Protein 8RG4 (pdb70)

B-factor: mean 18.49, std 6.97, range [9.14, 59.88]

Sequence (356 aa):
ESHYPEFSWDTVPIAFHFGKSSQGLLTKEEAEFVATRSNFICCLEKGHATRTHGTTEAGIEAEARQLKNLNPKMKVIFYWNTFLDYSMFAAHKEYAKHPQWWLRTTTGELDRKKGQLMRYDLSNAEFRNWWTNVAAKAVVDGTCDGVFMDAFPQQIASQANRKLWGDEKFEAIQQGLQDIIQETRQKIGDDKLIVYNGIRSTPDWSAGFDFAEYTDAAMIEHFGHFQSASKETMLRRDILEMQRAAKAGKIVVLKGWAGFTFIDDQQAMRKPLTQKRRVAKKDSLKFPLACFLAGAQENCYFIYNWGYRMENGCLEWYPEFDKPLGKPVGEMVRDGWKLSREYKHASVRVDLESKEAEIRWR

Foldseek 3Di:
DVLAQDFDQQFAAAEFFFAALCAADDPVRLLLRLVQHQEYEYDANHRCNPQVALLRNQLVNLVVNCVNPVSRAYAYEQEQWKLDDRHPVNVVVVVCVVFFDFFPVRHGCADPPRIGTGQLLDVVVLVSSLVVQQCSPVVGNHQAYEHEDPCVLLDPVVCNGHPDVSSVSSVVSVLVSLVVNCVRNDDSGAYEYEAFEFAPPDTDADDPVVRHAEHEHAAACHDRQVALVSNVVVLVSQLVVVVVPGAYEYEAEQQEAPVPVVLVPDPPVVSVVSSQVRPQLVSLSCVLRHDTNYHYFYFHYHHPVRRRSPDDCSRVAGFAAWPDHWDDDPQWIWTHHPFWTKIAGSNVSDIDIGGD

Radius of gyration: 20.17 Å; Cα contacts (8 Å, |Δi|>4): 730; chains: 1; bounding box: 47×61×47 Å

Secondary structure (DSSP, 8-state):
-TTSPPP--SS--B-EEEB-TTSSPPHHHHHHHHHH-SEEEEPTTTTHHHHSSHHHHHHHHHHHHHHH-TT-EEEEE--SSB--TTSHHHHHHTT-GGG--B-TTS-B-EETTTEEBP-TT-HHHHHHHHHHHHIIIIISS--EEEE--HHHHH-TTHHHHH-HHHHHHHHHHHHHHHHHHHHHH-TTSEEEEEEEEE-SS-EE-S--TTT--EEEETTTTSTT--SHHHHHHHHHHHHHHHHTT-EEEEEEESSS-TT-HHHHTS-HHHHHHHHHHHSHHHHHHHHHH--TTEEEEEES-SBTTTTTT---GGGTS----BSS--EEETTEEEEEETTEEEEEETTTTEEEEEE-

InterPro domains:
  IPR006311 Twin-arginine translocation pathway, signal sequence [PS51318] (1-35)
  IPR013785 Aldolase-type TIM barrel [G3DSA:3.20.20.70] (98-288)
  IPR017853 Glycoside hydrolase superfamily [SSF51445] (98-289)
  IPR029455 Hypothetical glycosyl hydrolase family 15 [PF14885] (102-377)

Structure (mmCIF, N/CA/C/O backbone):
data_8RG4
#
_entry.id   8RG4
#
_cell.length_a   50.983
_cell.length_b   84.868
_cell.length_c   90.344
_cell.angle_alpha   90.00
_cell.angle_beta   90.00
_cell.angle_gamma   90.00
#
_symmetry.space_group_name_H-M   'P 21 21 21'
#
loop_
_entity.id
_entity.type
_entity.pdbx_description
1 polymer 'Glycoside-hydrolase family GH114 TIM-barrel domain-containing protein'
2 non-polymer 1,2-ETHANEDIOL
3 water water
#
loop_
_atom_site.group_PDB
_atom_site.id
_atom_site.type_symbol
_atom_site.label_atom_id
_atom_site.label_alt_id
_atom_site.label_comp_id
_atom_site.label_asym_id
_atom_site.label_entity_id
_atom_site.label_seq_id
_atom_site.pdbx_PDB_ins_code
_atom_site.Cartn_x
_atom_site.Cartn_y
_atom_site.Cartn_z
_atom_site.occupancy
_atom_site.B_iso_or_equiv
_atom_site.auth_seq_id
_atom_site.auth_comp_id
_atom_site.auth_asym_id
_atom_site.auth_atom_id
_atom_site.pdbx_PDB_model_num
ATOM 1 N N . GLU A 1 18 ? 15.235 -9.390 13.126 1.00 39.41 37 GLU A N 1
ATOM 2 C CA . GLU A 1 18 ? 15.286 -10.788 13.543 1.00 38.17 37 GLU A CA 1
ATOM 3 C C . GLU A 1 18 ? 14.761 -11.029 14.970 1.00 32.44 37 GLU A C 1
ATOM 4 O O . GLU A 1 18 ? 13.535 -11.071 15.208 1.00 28.31 37 GLU A O 1
ATOM 15 N N . SER A 1 19 ? 15.668 -11.169 15.929 1.00 29.28 38 SER A N 1
ATOM 16 C CA . SER A 1 19 ? 15.256 -11.544 17.272 1.00 26.12 38 SER A CA 1
ATOM 17 C C . SER A 1 19 ? 14.443 -10.462 17.961 1.00 21.73 38 SER A C 1
ATOM 18 O O . SER A 1 19 ? 13.755 -10.765 18.947 1.00 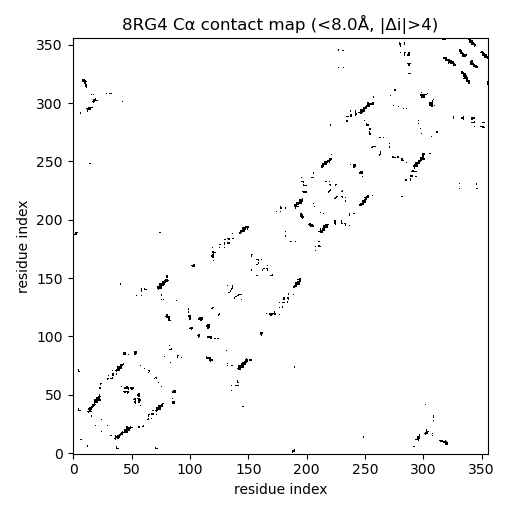22.00 38 SER A O 1
ATOM 26 N N . HIS A 1 20 ? 14.476 -9.222 17.461 1.00 17.89 39 HIS A N 1
ATOM 27 C CA . HIS A 1 20 ? 13.698 -8.130 18.057 1.00 15.58 39 HIS A CA 1
ATOM 28 C C . HIS A 1 20 ? 12.340 -7.912 17.401 1.00 13.38 39 HIS A C 1
ATOM 29 O O . HIS A 1 20 ? 11.603 -7.002 17.796 1.00 13.21 39 HIS A O 1
ATOM 43 N N . TYR A 1 21 ? 11.978 -8.738 16.431 1.00 12.43 40 TYR A N 1
ATOM 44 C CA . TYR A 1 21 ? 10.696 -8.631 15.781 1.00 11.97 40 TYR A CA 1
ATOM 45 C C . TYR A 1 21 ? 9.603 -9.130 1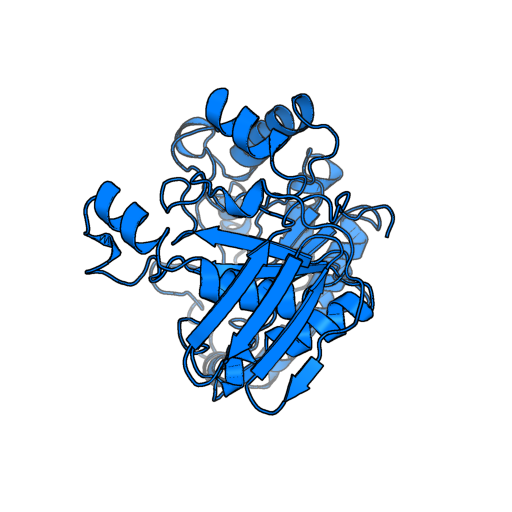6.721 1.00 12.08 40 TYR A C 1
ATOM 46 O O . TYR A 1 21 ? 9.867 -9.937 17.623 1.00 12.89 40 TYR A O 1
ATOM 64 N N . PRO A 1 22 ? 8.352 -8.682 16.521 1.00 11.52 41 PRO A N 1
ATOM 65 C CA . PRO A 1 22 ? 7.233 -9.326 17.235 1.00 11.60 41 PRO A CA 1
ATOM 66 C C . PRO A 1 22 ? 7.185 -10.801 16.881 1.00 11.65 41 PRO A C 1
ATOM 67 O O . PRO A 1 22 ? 7.511 -11.199 15.765 1.00 12.10 41 PRO A O 1
ATOM 78 N N . GLU A 1 23 ? 6.782 -11.619 17.847 1.00 11.38 42 GLU A N 1
ATOM 79 C CA . GLU A 1 23 ? 6.667 -13.053 17.612 1.00 11.79 42 GLU A CA 1
ATOM 80 C C . GLU A 1 23 ? 5.514 -13.323 16.657 1.00 12.52 42 GLU A C 1
ATOM 81 O O . GLU A 1 23 ? 4.357 -13.006 16.961 1.00 13.77 42 GLU A O 1
ATOM 93 N N . PHE A 1 24 ? 5.847 -13.889 15.512 1.00 13.05 43 PHE A N 1
ATOM 94 C CA . PHE A 1 24 ? 4.936 -14.112 14.402 1.00 12.38 43 PHE A CA 1
ATOM 95 C C . PHE A 1 24 ? 4.425 -15.547 14.414 1.00 13.40 43 PHE A C 1
ATOM 96 O O . PHE A 1 24 ? 5.175 -16.478 14.710 1.00 14.85 43 PHE A O 1
ATOM 113 N N . SER A 1 25 ? 3.161 -15.725 14.034 1.00 12.69 44 SER A N 1
ATOM 114 C CA . SER A 1 25 ? 2.570 -17.049 13.896 1.00 14.15 44 SER A CA 1
ATOM 115 C C . SER A 1 25 ? 1.626 -17.058 12.710 1.00 13.56 44 SER A C 1
ATOM 116 O O . SER A 1 25 ? 0.947 -16.064 12.441 1.00 13.63 44 SER A O 1
ATOM 124 N N . TRP A 1 26 ? 1.536 -18.217 12.060 1.00 13.94 45 TRP A N 1
ATOM 125 C CA . TRP A 1 26 ? 0.568 -18.453 11.004 1.00 14.03 45 TRP A CA 1
ATOM 126 C C . TRP A 1 26 ? -0.679 -19.173 11.522 1.00 13.64 45 TRP A C 1
ATOM 127 O O . TRP A 1 26 ? -1.537 -19.553 10.717 1.00 14.54 45 TRP A O 1
ATOM 148 N N . ASP A 1 27 ? -0.785 -19.417 12.832 1.00 14.89 46 ASP A N 1
ATOM 149 C CA . ASP A 1 27 ? -1.881 -20.276 13.294 1.00 14.89 46 ASP A CA 1
ATOM 150 C C . ASP A 1 27 ? -3.229 -19.742 12.824 1.00 14.89 46 ASP A C 1
ATOM 151 O O . ASP A 1 27 ? -4.103 -20.510 12.414 1.00 14.89 46 ASP A O 1
ATOM 156 N N . THR A 1 28 ? -3.417 -18.428 12.927 1.00 13.51 47 THR A N 1
ATOM 157 C CA . THR A 1 28 ? -4.590 -17.720 12.466 1.00 12.86 47 THR A CA 1
ATOM 158 C C . THR A 1 28 ? -4.072 -16.468 11.754 1.00 12.32 47 THR A C 1
ATOM 159 O O . THR A 1 28 ? -2.874 -16.158 11.805 1.00 12.39 47 THR A O 1
ATOM 170 N N . VAL A 1 29 ? -4.972 -15.717 11.129 1.00 11.83 48 VAL A N 1
ATOM 171 C CA . VAL A 1 29 ? -4.558 -14.508 10.412 1.00 11.29 48 VAL A CA 1
ATOM 172 C C . VAL A 1 29 ? -3.694 -13.628 11.320 1.00 10.98 48 VAL A C 1
ATOM 173 O O . VAL A 1 29 ? -4.123 -13.278 12.435 1.00 11.60 48 VAL A O 1
ATOM 186 N N . PRO A 1 30 ? -2.503 -13.208 10.884 1.00 10.09 49 PRO A N 1
ATOM 187 C CA . PRO A 1 30 ? -1.665 -12.363 11.748 1.00 10.16 49 PRO A CA 1
ATOM 188 C C . PRO A 1 30 ? -2.201 -10.937 11.791 1.00 11.35 49 PRO A C 1
ATOM 189 O O . PRO A 1 30 ? -2.346 -10.284 10.755 1.00 11.97 49 PRO A O 1
ATOM 200 N N . ILE A 1 31 ? -2.471 -10.442 12.993 1.00 12.48 50 ILE A N 1
ATOM 201 C CA . ILE A 1 31 ? -3.152 -9.167 13.224 1.00 13.80 50 ILE A CA 1
ATOM 202 C C . ILE A 1 31 ? -2.225 -8.234 13.991 1.00 12.85 50 ILE A C 1
ATOM 203 O O . ILE A 1 31 ? -1.511 -8.665 14.905 1.00 13.63 50 ILE A O 1
ATOM 219 N N . ALA A 1 32 ? -2.309 -6.942 13.671 1.00 11.04 51 ALA A N 1
ATOM 220 C CA . ALA A 1 32 ? -1.698 -5.879 14.447 1.00 11.42 51 ALA A CA 1
ATOM 221 C C . ALA A 1 32 ? -2.760 -4.824 14.719 1.00 11.34 51 ALA A C 1
ATOM 222 O O . ALA A 1 32 ? -3.853 -4.858 14.147 1.00 11.64 51 ALA A O 1
ATOM 229 N N . PHE A 1 33 ? -2.436 -3.898 15.614 1.00 10.17 52 PHE A N 1
ATOM 230 C CA . PHE A 1 33 ? -3.299 -2.775 15.960 1.00 9.60 52 PHE A CA 1
ATOM 231 C C . PHE A 1 33 ? -2.543 -1.472 15.747 1.00 9.97 52 PHE A C 1
ATOM 232 O O . PHE A 1 33 ? -1.319 -1.417 15.902 1.00 10.46 52 PHE A O 1
ATOM 249 N N . HIS A 1 34 ? -3.291 -0.421 15.410 1.00 10.47 53 HIS A N 1
ATOM 250 C CA . HIS A 1 34 ? -2.727 0.915 15.243 1.00 10.91 53 HIS A CA 1
ATOM 251 C C . HIS A 1 34 ? -3.857 1.894 15.546 1.00 10.46 53 HIS A C 1
ATOM 252 O O . HIS A 1 34 ? -4.684 2.191 14.673 1.00 11.22 53 HIS A O 1
ATOM 267 N N . PHE A 1 35 ? -3.882 2.407 16.769 1.00 10.04 54 PHE A N 1
ATOM 268 C CA . PHE A 1 35 ? -4.965 3.315 17.136 1.00 10.23 54 PHE A CA 1
ATOM 269 C C . PHE A 1 35 ? -4.601 4.059 18.410 1.00 10.32 54 PHE A C 1
ATOM 270 O O . PHE A 1 35 ? -3.609 3.746 19.068 1.00 10.60 54 PHE A O 1
ATOM 287 N N . GLY A 1 36 ? -5.426 5.046 18.739 1.00 10.79 55 GLY A N 1
ATOM 288 C CA . GLY A 1 36 ? -5.345 5.716 20.021 1.00 11.01 55 GLY A CA 1
ATOM 289 C C . GLY A 1 36 ? -6.722 5.879 20.627 1.00 11.03 55 GLY A C 1
ATOM 290 O O . GLY A 1 36 ? -7.716 6.018 19.919 1.00 11.69 55 GLY A O 1
ATOM 294 N N . LYS A 1 37 ? -6.757 5.931 21.952 1.00 11.67 56 LYS A N 1
ATOM 295 C CA . LYS A 1 37 ? -7.977 6.185 22.727 1.00 11.33 56 LYS A CA 1
ATOM 296 C C . LYS A 1 37 ? -7.683 7.462 23.507 1.00 12.23 56 LYS A C 1
ATOM 297 O O . LYS A 1 37 ? -7.051 7.417 24.563 1.00 12.84 56 LYS A O 1
ATOM 316 N N A SER A 1 38 ? -8.147 8.606 22.996 0.54 13.18 57 SER A N 1
ATOM 317 N N B SER A 1 38 ? -8.130 8.610 22.998 0.46 12.58 57 SER A N 1
ATOM 318 C CA A SER A 1 38 ? -7.763 9.874 23.611 0.54 15.13 57 SER A CA 1
ATOM 319 C CA B SER A 1 38 ? -7.744 9.870 23.627 0.46 13.65 57 SER A CA 1
ATOM 320 C C A SER A 1 38 ? -8.336 10.028 25.017 0.54 14.88 57 SER A C 1
ATOM 321 C C B SER A 1 38 ? -8.350 10.048 25.014 0.46 14.17 57 SER A C 1
ATOM 322 O O A SER A 1 38 ? -7.748 10.728 25.849 0.54 15.42 57 SER A O 1
ATOM 323 O O B SER A 1 38 ? -7.782 10.778 25.833 0.46 14.68 57 SER A O 1
ATOM 338 N N . GLN A 1 39 ? -9.471 9.394 25.303 1.00 14.14 58 GLN A N 1
ATOM 339 C CA . GLN A 1 39 ? -10.198 9.688 26.537 1.00 16.04 58 GLN A CA 1
ATOM 340 C C . GLN A 1 39 ? -9.625 8.995 27.760 1.00 14.87 58 GLN A C 1
ATOM 341 O O . GLN A 1 39 ? -10.017 9.353 28.878 1.00 16.27 58 GLN A O 1
ATOM 355 N N . GLY A 1 40 ? -8.716 8.046 27.594 1.00 14.22 59 GLY A N 1
ATOM 356 C CA . GLY A 1 40 ? -8.091 7.404 28.733 1.00 13.94 59 GLY A CA 1
ATOM 357 C C . GLY A 1 40 ? -7.371 6.144 28.314 1.00 12.26 59 GLY A C 1
ATOM 358 O O . GLY A 1 40 ? -7.351 5.771 27.144 1.00 12.89 59 GLY A O 1
ATOM 362 N N . LEU A 1 41 ? -6.781 5.483 29.307 1.00 12.53 60 LEU A N 1
ATOM 363 C CA . LEU A 1 41 ? -6.169 4.195 29.036 1.00 12.35 60 LEU A CA 1
ATOM 364 C C . LEU A 1 41 ? -7.238 3.193 28.617 1.00 12.60 60 LEU A C 1
ATOM 365 O O . LEU A 1 41 ? -8.423 3.352 28.907 1.00 13.17 60 LEU A O 1
ATOM 381 N N . LEU A 1 42 ? -6.813 2.154 27.908 1.00 11.46 61 LEU A N 1
ATOM 382 C CA . LEU A 1 42 ? -7.722 1.056 27.637 1.00 11.94 61 LEU A CA 1
ATOM 383 C C . LEU A 1 42 ? -8.305 0.547 28.943 1.00 12.61 61 LEU A C 1
ATOM 384 O O . LEU A 1 42 ? -7.605 0.452 29.955 1.00 12.83 61 LEU A O 1
ATOM 400 N N . THR A 1 43 ? -9.596 0.223 28.919 1.00 12.44 62 THR A N 1
ATOM 401 C CA . THR A 1 43 ? -10.187 -0.458 30.055 1.00 12.28 62 THR A CA 1
ATOM 402 C C . THR A 1 43 ? -9.573 -1.852 30.186 1.00 13.06 62 THR A C 1
ATOM 403 O O . THR A 1 43 ? -8.886 -2.348 29.296 1.00 13.10 62 THR A O 1
ATOM 414 N N . LYS A 1 44 ? -9.841 -2.498 31.319 1.00 13.84 63 LYS A N 1
ATOM 415 C CA . LYS A 1 44 ? -9.353 -3.857 31.515 1.00 16.93 63 LYS A CA 1
ATOM 416 C C . LYS A 1 44 ? -9.778 -4.742 30.346 1.00 15.54 63 LYS A C 1
ATOM 417 O O . LYS A 1 44 ? -8.976 -5.519 29.805 1.00 15.78 63 LYS A O 1
ATOM 436 N N . GLU A 1 45 ? -11.038 -4.623 29.932 1.00 15.23 64 GLU A N 1
ATOM 437 C CA . GLU A 1 45 ? -11.552 -5.472 28.863 1.00 16.19 64 GLU A CA 1
ATOM 438 C C . GLU A 1 45 ? -10.889 -5.146 27.530 1.00 13.73 64 GLU A C 1
ATOM 439 O O . GLU A 1 45 ? -10.534 -6.052 26.761 1.00 14.07 64 GLU A O 1
ATOM 451 N N . GLU A 1 46 ? -10.685 -3.852 27.259 1.00 12.57 65 GLU A N 1
ATOM 452 C CA . GLU A 1 46 ? -10.055 -3.447 26.007 1.00 12.60 65 GLU A CA 1
ATOM 453 C C . GLU A 1 46 ? -8.592 -3.876 25.971 1.00 13.31 65 GLU A C 1
ATOM 454 O O . GLU A 1 46 ? -8.104 -4.346 24.938 1.00 12.89 65 GLU A O 1
ATOM 466 N N . ALA A 1 47 ? -7.880 -3.725 27.095 1.00 12.92 66 ALA A N 1
ATOM 467 C CA . ALA A 1 47 ? -6.471 -4.110 27.157 1.00 12.55 66 ALA A CA 1
ATOM 468 C C . ALA A 1 47 ? -6.313 -5.619 27.049 1.00 12.99 66 ALA A C 1
ATOM 469 O O . ALA A 1 47 ? -5.431 -6.110 26.336 1.00 12.93 66 ALA A O 1
ATOM 476 N N . GLU A 1 48 ? -7.165 -6.369 27.753 1.00 12.78 67 GLU A N 1
ATOM 477 C CA . GLU A 1 48 ? -7.140 -7.822 27.634 1.00 13.10 67 GLU A CA 1
ATOM 478 C C . GLU A 1 48 ? -7.385 -8.247 26.189 1.00 13.34 67 GLU A C 1
ATOM 479 O O . GLU A 1 48 ? -6.686 -9.126 25.671 1.00 14.09 67 GLU A O 1
ATOM 491 N N . PHE A 1 49 ? -8.332 -7.600 25.505 1.00 13.44 68 PHE A N 1
ATOM 492 C CA . PHE A 1 49 ? -8.640 -7.950 24.115 1.00 12.47 68 PHE A CA 1
ATOM 493 C C . PHE A 1 49 ? -7.417 -7.744 23.226 1.00 12.45 68 PHE A C 1
ATOM 494 O O . PHE A 1 49 ? -7.006 -8.648 22.485 1.00 13.81 68 PHE A O 1
ATOM 511 N N . VAL A 1 50 ? -6.810 -6.562 23.304 1.00 13.05 69 VAL A N 1
ATOM 512 C CA . VAL A 1 50 ? -5.675 -6.240 22.448 1.00 14.33 69 VAL A CA 1
ATOM 513 C C . VAL A 1 50 ? -4.491 -7.140 22.755 1.00 13.99 69 VAL A C 1
ATOM 514 O O . VAL A 1 50 ? -3.850 -7.688 21.844 1.00 14.33 69 VAL A O 1
ATOM 527 N N . ALA A 1 51 ? -4.161 -7.286 24.044 1.00 13.32 70 ALA A N 1
ATOM 528 C CA . ALA A 1 51 ? -2.951 -8.014 24.412 1.00 12.87 70 ALA A CA 1
ATOM 529 C C . ALA A 1 51 ? -3.054 -9.502 24.100 1.00 12.87 70 ALA A C 1
ATOM 530 O O . ALA A 1 51 ? -2.033 -10.163 23.870 1.00 13.40 70 ALA A O 1
ATOM 537 N N . THR A 1 52 ? -4.258 -10.041 24.103 1.00 13.34 71 THR A N 1
ATOM 538 C CA . THR A 1 52 ? -4.455 -11.460 23.873 1.00 14.26 71 THR A CA 1
ATOM 539 C C . THR A 1 52 ? -4.472 -11.798 22.394 1.00 14.09 71 THR A C 1
ATOM 540 O O . THR A 1 52 ? -4.179 -12.936 22.036 1.00 17.03 71 THR A O 1
ATOM 551 N N . ARG A 1 53 ? -4.842 -10.849 21.537 1.00 12.98 72 ARG A N 1
ATOM 552 C CA . ARG A 1 53 ? -5.119 -11.127 20.133 1.00 13.02 72 ARG A CA 1
ATOM 553 C C . ARG A 1 53 ? -4.024 -10.643 19.195 1.00 13.01 72 ARG A C 1
ATOM 554 O O . ARG A 1 53 ? -4.121 -10.879 17.985 1.00 13.77 72 ARG A O 1
ATOM 575 N N . SER A 1 54 ? -2.969 -10.024 19.717 1.00 11.26 73 SER A N 1
ATOM 576 C CA . SER A 1 54 ? -1.870 -9.568 18.871 1.00 11.38 73 SER A CA 1
ATOM 577 C C . SER A 1 54 ? -0.619 -9.442 19.704 1.00 11.61 73 SER A C 1
ATOM 578 O O . SER A 1 54 ? -0.697 -9.239 20.912 1.00 12.82 73 SER A O 1
ATOM 586 N N . ASN A 1 55 ? 0.532 -9.525 19.028 1.00 11.53 74 ASN A N 1
ATOM 587 C CA . ASN A 1 55 ? 1.805 -9.158 19.631 1.00 10.85 74 ASN A CA 1
ATOM 588 C C . ASN A 1 55 ? 2.355 -7.828 19.115 1.00 11.17 74 ASN A C 1
ATOM 589 O O . ASN A 1 55 ? 3.542 -7.557 19.314 1.00 11.92 74 ASN A O 1
ATOM 600 N N . PHE A 1 56 ? 1.543 -6.980 18.481 1.00 10.81 75 PHE A N 1
ATOM 601 C CA . PHE A 1 56 ? 2.108 -5.821 17.767 1.00 9.70 75 PHE A CA 1
ATOM 602 C C . PHE A 1 56 ? 1.088 -4.690 17.727 1.00 10.12 75 PHE A C 1
ATOM 603 O O . PHE A 1 56 ? 0.074 -4.806 17.024 1.00 11.17 75 PHE A O 1
ATOM 620 N N . ILE A 1 57 ? 1.352 -3.592 18.445 1.00 10.33 76 ILE A N 1
ATOM 621 C CA . ILE A 1 57 ? 0.437 -2.446 18.466 1.00 9.90 76 ILE A CA 1
ATOM 622 C C . ILE A 1 57 ? 1.241 -1.157 18.400 1.00 10.04 76 ILE A C 1
ATOM 623 O O . ILE A 1 57 ? 2.249 -1.004 19.098 1.00 11.03 76 ILE A O 1
ATOM 639 N N A CYS A 1 58 ? 0.775 -0.215 17.581 0.70 10.67 77 CYS A N 1
ATOM 640 N N B CYS A 1 58 ? 0.815 -0.237 17.541 0.30 9.87 77 CYS A N 1
ATOM 641 C CA A CYS A 1 58 ? 1.273 1.160 17.585 0.70 10.77 77 CYS A CA 1
ATOM 642 C CA B CYS A 1 58 ? 1.264 1.146 17.612 0.30 9.45 77 CYS A CA 1
ATOM 643 C C A CYS A 1 58 ? 0.206 2.045 18.215 0.70 11.18 77 CYS A C 1
ATOM 644 C C B CYS A 1 58 ? 0.179 1.949 18.313 0.30 10.45 77 CYS A C 1
ATOM 645 O O A CYS A 1 58 ? -0.950 2.024 17.779 0.70 11.21 77 CYS A O 1
ATOM 646 O O B CYS A 1 58 ? -1.010 1.793 18.011 0.30 10.08 77 CYS A O 1
ATOM 660 N N . LEU A 1 59 ? 0.584 2.784 19.257 1.00 11.65 78 LEU A N 1
ATOM 661 C CA . LEU A 1 59 ? -0.337 3.680 19.949 1.00 11.17 78 LEU A CA 1
ATOM 662 C C . LEU A 1 59 ? -0.203 5.087 19.379 1.00 10.81 78 LEU A C 1
ATOM 663 O O . LEU A 1 59 ? 0.909 5.621 19.268 1.00 11.72 78 LEU A O 1
ATOM 678 N N . GLU A 1 60 ? -1.340 5.681 19.034 1.00 10.85 79 GLU A N 1
ATOM 679 C CA . GLU 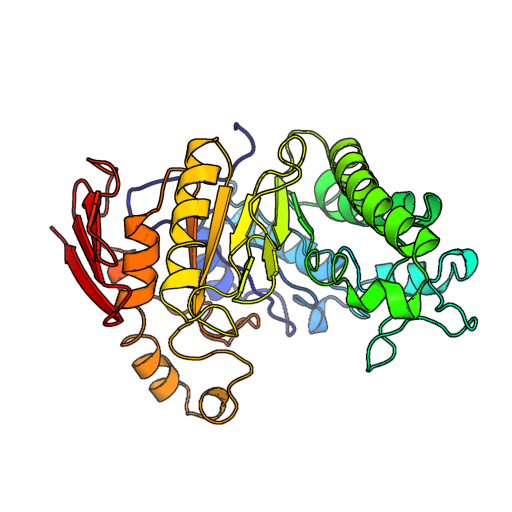A 1 60 ? -1.386 6.929 18.280 1.00 10.66 79 GLU A CA 1
ATOM 680 C C . GLU A 1 60 ? -1.204 8.175 19.160 1.00 11.37 79 GLU A C 1
ATOM 681 O O . GLU A 1 60 ? -1.311 8.147 20.396 1.00 12.05 79 GLU A O 1
ATOM 693 N N . LYS A 1 61 ? -0.906 9.279 18.482 1.00 11.56 80 LYS A N 1
ATOM 694 C CA . LYS A 1 61 ? -0.955 10.590 19.111 1.00 11.99 80 LYS A CA 1
ATOM 695 C C . LYS A 1 61 ? -2.255 10.746 19.885 1.00 12.72 80 LYS A C 1
ATOM 696 O O . LYS A 1 61 ? -3.323 10.295 19.448 1.00 12.90 80 LYS A O 1
ATOM 715 N N . GLY A 1 62 ? -2.159 11.381 21.049 1.00 12.16 81 GLY A N 1
ATOM 716 C CA . GLY A 1 62 ? -3.312 11.638 21.872 1.00 12.03 81 GLY A CA 1
ATOM 717 C C . GLY A 1 62 ? -3.698 10.551 22.841 1.00 11.74 81 GLY A C 1
ATOM 718 O O . GLY A 1 62 ? -4.589 10.779 23.674 1.00 12.84 81 GLY A O 1
ATOM 722 N N . HIS A 1 63 ? -3.069 9.385 22.772 1.00 12.28 82 HIS A N 1
ATOM 723 C CA . HIS A 1 63 ? -3.541 8.267 23.571 1.00 11.52 82 HIS A CA 1
ATOM 724 C C . HIS A 1 63 ? -3.543 8.592 25.064 1.00 11.76 82 HIS A C 1
ATOM 725 O O . HIS A 1 63 ? -2.520 8.982 25.636 1.00 12.30 82 HIS A O 1
ATOM 739 N N . ALA A 1 64 ? -4.710 8.428 25.681 1.00 12.52 83 ALA A N 1
ATOM 740 C CA . ALA A 1 64 ? -4.958 8.621 27.109 1.00 12.04 83 ALA A CA 1
ATOM 741 C C . ALA A 1 64 ? -4.655 10.042 27.577 1.00 13.29 83 ALA A C 1
ATOM 742 O O . ALA A 1 64 ? -4.517 10.282 28.784 1.00 14.68 83 ALA A O 1
ATOM 749 N N . THR A 1 65 ? -4.600 11.011 26.664 1.00 13.08 84 THR A N 1
ATOM 750 C CA . THR A 1 65 ? -4.272 12.372 27.097 1.00 13.00 84 THR A CA 1
ATOM 751 C C . THR A 1 65 ? -5.335 12.988 28.008 1.00 14.22 84 THR A C 1
ATOM 752 O O . THR A 1 65 ? -5.007 13.867 28.805 1.00 15.19 84 THR A O 1
ATOM 763 N N . ARG A 1 66 ? -6.602 12.570 27.906 1.00 15.22 85 ARG A N 1
ATOM 764 C CA . ARG A 1 66 ? -7.624 13.201 28.739 1.00 16.41 85 ARG A CA 1
ATOM 765 C C . ARG A 1 66 ? -7.303 13.007 30.214 1.00 16.49 85 ARG A C 1
ATOM 766 O O . ARG A 1 66 ? -7.547 13.901 31.034 1.00 18.73 85 ARG A O 1
ATOM 787 N N . THR A 1 67 ? -6.764 11.837 30.574 1.00 14.54 86 THR A N 1
ATOM 788 C CA . THR A 1 67 ? -6.427 11.531 31.960 1.00 14.75 86 THR A CA 1
ATOM 789 C C . THR A 1 67 ? -4.949 11.681 32.271 1.00 15.25 86 THR A C 1
ATOM 790 O O . THR A 1 67 ? -4.604 11.954 33.424 1.00 17.11 86 THR A O 1
ATOM 801 N N . HIS A 1 68 ? -4.068 11.511 31.282 1.00 14.01 87 HIS A N 1
ATOM 802 C CA . HIS A 1 68 ? -2.630 11.499 31.523 1.00 13.98 87 HIS A CA 1
ATOM 803 C C . HIS A 1 68 ? -1.900 12.735 31.012 1.00 14.96 87 HIS A C 1
ATOM 804 O O . HIS A 1 68 ? -0.689 12.868 31.249 1.00 15.58 87 HIS A O 1
ATOM 818 N N . GLY A 1 69 ? -2.596 13.645 30.348 1.00 15.02 88 GLY A N 1
ATOM 819 C CA . GLY A 1 69 ? -2.034 14.935 30.019 1.00 15.12 88 GLY A CA 1
ATOM 820 C C . GLY A 1 69 ? -1.296 14.948 28.701 1.00 16.09 88 GLY A C 1
ATOM 821 O O . GLY A 1 69 ? -1.674 15.685 27.776 1.00 19.81 88 GLY A O 1
ATOM 825 N N . THR A 1 70 ? -0.243 14.137 28.592 1.00 13.84 89 THR A N 1
ATOM 826 C CA . THR A 1 70 ? 0.629 14.116 27.417 1.00 12.92 89 THR A CA 1
ATOM 827 C C . THR A 1 70 ? 0.534 12.741 26.774 1.00 12.39 89 THR A C 1
ATOM 828 O O . THR A 1 70 ? 0.276 11.742 27.455 1.00 12.81 89 THR A O 1
ATOM 839 N N . THR A 1 71 ? 0.771 12.688 25.461 1.00 11.65 90 THR A N 1
ATOM 840 C CA . THR A 1 71 ? 0.813 11.385 24.800 1.00 11.65 90 THR A CA 1
ATOM 841 C C . THR A 1 71 ? 1.933 10.521 25.371 1.00 12.45 90 THR A C 1
ATOM 842 O O . THR A 1 71 ? 1.778 9.302 25.500 1.00 12.63 90 THR A O 1
ATOM 853 N N . GLU A 1 72 ? 3.073 11.125 25.719 1.00 11.94 91 GLU A N 1
ATOM 854 C CA . GLU A 1 72 ? 4.162 10.310 26.253 1.00 11.83 91 GLU A CA 1
ATOM 855 C C . GLU A 1 72 ? 3.746 9.593 27.535 1.00 12.05 91 GLU A C 1
ATOM 856 O O . GLU A 1 72 ? 4.006 8.393 27.701 1.00 12.47 91 GLU A O 1
ATOM 868 N N . ALA A 1 73 ? 3.070 10.301 28.437 1.00 13.00 92 ALA A N 1
ATOM 869 C CA . ALA A 1 73 ? 2.644 9.670 29.681 1.00 12.67 92 ALA A CA 1
ATOM 870 C C . ALA A 1 73 ? 1.550 8.638 29.437 1.00 12.02 92 ALA A C 1
ATOM 871 O O . ALA A 1 73 ? 1.552 7.567 30.053 1.00 12.77 92 ALA A O 1
ATOM 878 N N . GLY A 1 74 ? 0.627 8.930 28.519 1.00 11.95 93 GLY A N 1
ATOM 879 C CA . GLY A 1 74 ? -0.440 7.988 28.240 1.00 12.37 93 GLY A CA 1
ATOM 880 C C . GLY A 1 74 ? 0.073 6.716 27.595 1.00 11.79 93 GLY A C 1
ATOM 881 O O . GLY A 1 74 ? -0.337 5.609 27.961 1.00 12.18 93 GLY A O 1
ATOM 885 N N . ILE A 1 75 ? 0.969 6.854 26.615 1.00 11.29 94 ILE A N 1
ATOM 886 C CA . ILE A 1 75 ? 1.530 5.679 25.959 1.00 11.35 94 ILE A CA 1
ATOM 887 C C . ILE A 1 75 ? 2.380 4.864 26.936 1.00 11.77 94 ILE A C 1
ATOM 888 O O . ILE A 1 75 ? 2.340 3.628 26.925 1.00 12.08 94 ILE A O 1
ATOM 904 N N . GLU A 1 76 ? 3.176 5.526 27.780 1.00 11.47 95 GLU A N 1
ATOM 905 C CA . GLU A 1 76 ? 4.003 4.788 28.729 1.00 11.85 95 GLU A CA 1
ATOM 906 C C . GLU A 1 76 ? 3.131 3.949 29.662 1.00 11.45 95 GLU A C 1
ATOM 907 O O . GLU A 1 76 ? 3.410 2.767 29.900 1.00 12.36 95 GLU A O 1
ATOM 919 N N . ALA A 1 77 ? 2.070 4.543 30.205 1.00 11.52 96 ALA A N 1
ATOM 920 C CA . ALA A 1 77 ? 1.187 3.799 31.097 1.00 11.76 96 ALA A CA 1
ATOM 921 C C . ALA A 1 77 ? 0.484 2.675 30.361 1.00 12.50 96 ALA A C 1
ATOM 922 O O . ALA A 1 77 ? 0.286 1.589 30.917 1.00 12.70 96 ALA A O 1
ATOM 929 N N . GLU A 1 78 ? 0.089 2.910 29.108 1.00 11.59 97 GLU A N 1
ATOM 930 C CA . GLU A 1 78 ? -0.554 1.848 28.346 1.00 11.86 97 GLU A CA 1
ATOM 931 C C . GLU A 1 78 ? 0.417 0.696 28.080 1.00 11.44 97 GLU A C 1
ATOM 932 O O . GLU A 1 78 ? 0.046 -0.482 28.182 1.00 12.64 97 GLU A O 1
ATOM 944 N N . ALA A 1 79 ? 1.638 1.005 27.644 1.00 11.41 98 ALA A N 1
ATOM 945 C CA . ALA A 1 79 ? 2.627 -0.038 27.395 1.00 11.55 98 ALA A CA 1
ATOM 946 C C . ALA A 1 79 ? 2.790 -0.924 28.616 1.00 11.02 98 ALA A C 1
ATOM 947 O O . ALA A 1 79 ? 2.902 -2.144 28.502 1.00 12.43 98 ALA A O 1
ATOM 954 N N . ARG A 1 80 ? 2.835 -0.321 29.803 1.00 11.89 99 ARG A N 1
ATOM 955 C CA . ARG A 1 80 ? 3.014 -1.111 31.015 1.00 13.06 99 ARG A CA 1
ATOM 956 C C . ARG A 1 80 ? 1.820 -2.031 31.234 1.00 13.20 99 ARG A C 1
ATOM 957 O O . ARG A 1 80 ? 1.992 -3.206 31.575 1.00 14.45 99 ARG A O 1
ATOM 978 N N . GLN A 1 81 ? 0.595 -1.533 31.058 1.00 13.03 100 GLN A N 1
ATOM 979 C CA . GLN A 1 81 ? -0.520 -2.433 31.336 1.00 13.81 100 GLN A CA 1
ATOM 980 C C . GLN A 1 81 ? -0.654 -3.519 30.275 1.00 13.76 100 GLN A C 1
ATOM 981 O O . GLN A 1 81 ? -1.007 -4.653 30.600 1.00 14.39 100 GLN A O 1
ATOM 995 N N . LEU A 1 82 ? -0.356 -3.211 29.013 1.00 12.92 101 LEU A N 1
ATOM 996 C CA . LEU A 1 82 ? -0.425 -4.234 27.983 1.00 12.94 101 LEU A CA 1
ATOM 997 C C . LEU A 1 82 ? 0.641 -5.308 28.193 1.00 12.92 101 LEU A C 1
ATOM 998 O O . LEU A 1 82 ? 0.373 -6.494 28.008 1.00 13.12 101 LEU A O 1
ATOM 1014 N N . LYS A 1 83 ? 1.866 -4.914 28.543 1.00 12.99 102 LYS A N 1
ATOM 1015 C CA . LYS A 1 83 ? 2.923 -5.909 28.713 1.00 13.89 102 LYS A CA 1
ATOM 1016 C C . LYS A 1 83 ? 2.763 -6.735 29.992 1.00 14.48 102 LYS A C 1
ATOM 1017 O O . LYS A 1 83 ? 3.254 -7.871 30.050 1.00 15.65 102 LYS A O 1
ATOM 1036 N N . ASN A 1 84 ? 2.097 -6.204 31.020 1.00 14.35 103 ASN A N 1
ATOM 1037 C CA . ASN A 1 84 ? 1.747 -7.059 32.157 1.00 15.30 103 ASN A CA 1
ATOM 1038 C C . ASN A 1 84 ? 0.835 -8.205 31.723 1.00 14.34 103 ASN A C 1
ATOM 1039 O O . ASN A 1 84 ? 0.915 -9.320 32.262 1.00 15.89 103 ASN A O 1
ATOM 1050 N N . LEU A 1 85 ? -0.027 -7.955 30.732 1.00 12.61 104 LEU A N 1
ATOM 1051 C CA . LEU A 1 85 ? -0.913 -8.992 30.225 1.00 12.44 104 LEU A CA 1
ATOM 1052 C C . LEU A 1 85 ? -0.170 -9.914 29.278 1.00 12.75 104 LEU A C 1
ATOM 1053 O O . LEU A 1 85 ? -0.264 -11.139 29.394 1.00 14.86 104 LEU A O 1
ATOM 1069 N N . ASN A 1 86 ? 0.577 -9.337 28.338 1.00 12.33 105 ASN A N 1
ATOM 1070 C CA . ASN A 1 86 ? 1.273 -10.092 27.298 1.00 12.82 105 ASN A CA 1
ATOM 1071 C C . ASN A 1 86 ? 2.695 -9.566 27.215 1.00 12.82 105 ASN A C 1
ATOM 1072 O O . ASN A 1 86 ? 2.942 -8.548 26.546 1.00 13.42 105 ASN A O 1
ATOM 1083 N N . PRO A 1 87 ? 3.650 -10.214 27.893 1.00 13.60 106 PRO A N 1
ATOM 1084 C CA . PRO A 1 87 ? 5.032 -9.715 27.863 1.00 14.87 106 PRO A CA 1
ATOM 1085 C C . PRO A 1 87 ? 5.677 -9.727 26.498 1.00 15.53 106 PRO A C 1
ATOM 1086 O O . PRO A 1 87 ? 6.726 -9.100 26.335 1.00 17.48 106 PRO A O 1
ATOM 1097 N N . LYS A 1 88 ? 5.120 -10.447 25.527 1.00 14.96 107 LYS A N 1
ATOM 1098 C CA . LYS A 1 88 ? 5.638 -10.477 24.164 1.00 15.10 107 LYS A CA 1
ATOM 1099 C C . LYS A 1 88 ? 5.052 -9.368 23.310 1.00 15.38 107 LYS A C 1
ATOM 1100 O O . LYS A 1 88 ? 5.420 -9.237 22.146 1.00 15.83 107 LYS A O 1
ATOM 1119 N N . MET A 1 89 ? 4.149 -8.557 23.841 1.00 14.73 108 MET A N 1
ATOM 1120 C CA . MET A 1 89 ? 3.551 -7.520 23.002 1.00 14.62 108 MET A CA 1
ATOM 1121 C C . MET A 1 89 ? 4.566 -6.425 22.713 1.00 14.24 108 MET A C 1
ATOM 1122 O O . MET A 1 89 ? 5.202 -5.889 23.618 1.00 16.66 108 MET A O 1
ATOM 1136 N N . LYS A 1 90 ? 4.760 -6.134 21.437 1.00 11.41 109 LYS A N 1
ATOM 1137 C CA . LYS A 1 90 ? 5.638 -5.042 21.025 1.00 10.87 109 LYS A CA 1
ATOM 1138 C C . LYS A 1 90 ? 4.793 -3.785 20.893 1.00 10.72 109 LYS A C 1
ATOM 1139 O O . LYS A 1 90 ? 3.863 -3.750 20.089 1.00 11.44 109 LYS A O 1
ATOM 1158 N N . VAL A 1 91 ? 5.088 -2.783 21.714 1.00 10.14 110 VAL A N 1
ATOM 1159 C CA . VAL A 1 91 ? 4.285 -1.570 21.815 1.00 10.19 110 VAL A CA 1
ATOM 1160 C C . VAL A 1 91 ? 5.093 -0.418 21.228 1.00 10.62 110 VAL A C 1
ATOM 1161 O O . VAL A 1 91 ? 6.217 -0.145 21.672 1.00 10.76 110 VAL A O 1
ATOM 1174 N N . ILE A 1 92 ? 4.536 0.228 20.210 1.00 10.18 111 ILE A N 1
ATOM 1175 C CA . ILE A 1 92 ? 5.266 1.197 19.394 1.00 10.42 111 ILE A CA 1
ATOM 1176 C C . ILE A 1 92 ? 4.757 2.608 19.666 1.00 9.90 111 ILE A C 1
ATOM 1177 O O . ILE A 1 92 ? 3.546 2.867 19.628 1.00 10.67 111 ILE A O 1
ATOM 1193 N N . PHE A 1 93 ? 5.695 3.509 19.937 1.00 10.39 112 PHE A N 1
ATOM 1194 C CA . PHE A 1 93 ? 5.436 4.921 20.231 1.00 10.37 112 PHE A CA 1
ATOM 1195 C C . PHE A 1 93 ? 5.300 5.725 18.944 1.00 9.22 112 PHE A C 1
ATOM 1196 O O . PHE A 1 93 ? 6.226 5.757 18.135 1.00 10.62 112 PHE A O 1
ATOM 1213 N N . TYR A 1 94 ? 4.159 6.403 18.763 1.00 11.11 113 TYR A N 1
ATOM 1214 C CA . TYR A 1 94 ? 3.939 7.249 17.583 1.00 10.99 113 TYR A CA 1
ATOM 1215 C C . TYR A 1 94 ? 4.721 8.558 17.723 1.00 11.60 113 TYR A C 1
ATOM 1216 O O . TYR A 1 94 ? 4.532 9.303 18.689 1.00 12.19 113 TYR A O 1
ATOM 1234 N N . TRP A 1 95 ? 5.583 8.870 16.745 1.00 10.91 114 TRP A N 1
ATOM 1235 C CA . TRP A 1 95 ? 6.410 10.082 16.829 1.00 10.80 114 TRP A CA 1
ATOM 1236 C C . TRP A 1 95 ? 6.593 10.589 15.400 1.00 11.38 114 TRP A C 1
ATOM 1237 O O . TRP A 1 95 ? 7.369 10.027 14.627 1.00 12.19 114 TRP A O 1
ATOM 1258 N N . ASN A 1 96 ? 5.839 11.627 15.044 1.00 11.16 115 ASN A N 1
ATOM 1259 C CA . ASN A 1 96 ? 5.770 12.060 13.661 1.00 11.05 115 ASN A CA 1
ATOM 1260 C C . ASN A 1 96 ? 7.106 12.660 13.248 1.00 10.89 115 ASN A C 1
ATOM 1261 O O . ASN A 1 96 ? 7.657 13.517 13.946 1.00 11.26 115 ASN A O 1
ATOM 1272 N N . THR A 1 97 ? 7.611 12.238 12.084 1.00 11.18 116 THR A N 1
ATOM 1273 C CA . THR A 1 97 ? 8.945 12.638 11.649 1.00 10.72 116 THR A CA 1
ATOM 1274 C C . THR A 1 97 ? 8.969 14.070 11.142 1.00 11.24 116 THR A C 1
ATOM 1275 O O . THR A 1 97 ? 10.053 14.650 11.001 1.00 12.12 116 THR A O 1
ATOM 1286 N N . PHE A 1 98 ? 7.799 14.653 10.861 1.00 11.24 117 PHE A N 1
ATOM 1287 C CA . PHE A 1 98 ? 7.739 15.922 10.139 1.00 11.39 117 PHE A CA 1
ATOM 1288 C C . PHE A 1 98 ? 6.880 16.985 10.789 1.00 11.84 117 PHE A C 1
ATOM 1289 O O . PHE A 1 98 ? 7.067 18.162 10.466 1.00 12.83 117 PHE A O 1
ATOM 1306 N N . LEU A 1 99 ? 5.959 16.624 11.687 1.00 12.76 118 LEU A N 1
ATOM 1307 C CA . LEU A 1 99 ? 4.945 17.539 12.165 1.00 12.44 118 LEU A CA 1
ATOM 1308 C C . LEU A 1 99 ? 4.975 17.645 13.679 1.00 12.76 118 LEU A C 1
ATOM 1309 O O . LEU A 1 99 ? 5.071 16.630 14.395 1.00 12.86 118 LEU A O 1
ATOM 1325 N N . ASP A 1 100 ? 4.810 18.888 14.143 1.00 13.18 119 ASP A N 1
ATOM 1326 C CA . ASP A 1 100 ? 4.897 19.261 15.560 1.00 12.96 119 ASP A CA 1
ATOM 1327 C C . ASP A 1 100 ? 3.498 19.269 16.173 1.00 12.79 119 ASP A C 1
ATOM 1328 O O . ASP A 1 100 ? 2.890 20.308 16.377 1.00 14.66 119 ASP A O 1
ATOM 1337 N N . TYR A 1 101 ? 2.956 18.082 16.423 1.00 12.71 120 TYR A N 1
ATOM 1338 C CA . TYR A 1 101 ? 1.630 17.985 17.029 1.00 12.97 120 TYR A CA 1
ATOM 1339 C C . TYR A 1 101 ? 1.622 18.480 18.481 1.00 12.93 120 TYR A C 1
ATOM 1340 O O . TYR A 1 101 ? 2.585 18.345 19.232 1.00 13.07 120 TYR A O 1
ATOM 1358 N N . SER A 1 102 ? 0.496 19.035 18.890 1.00 13.71 121 SER A N 1
ATOM 1359 C CA . SER A 1 102 ? 0.441 19.737 20.169 1.00 14.58 121 SER A CA 1
ATOM 1360 C C . SER A 1 102 ? 0.328 18.820 21.389 1.00 14.75 121 SER A C 1
ATOM 1361 O O . SER A 1 102 ? 0.663 19.238 22.499 1.00 17.13 121 SER A O 1
ATOM 1369 N N . MET A 1 103 ? -0.130 17.584 21.231 1.00 13.18 122 MET A N 1
ATOM 1370 C CA . MET A 1 103 ? -0.533 16.759 22.373 1.00 13.55 122 MET A CA 1
ATOM 1371 C C . MET A 1 103 ? 0.592 15.905 22.935 1.00 13.20 122 MET A C 1
ATOM 1372 O O . MET A 1 103 ? 0.325 14.827 23.477 1.00 13.30 122 MET A O 1
ATOM 1386 N N . PHE A 1 104 ? 1.826 16.402 22.860 1.00 12.72 123 PHE A N 1
ATOM 1387 C CA . PHE A 1 104 ? 3.004 15.784 23.445 1.00 12.47 123 PHE A CA 1
ATOM 1388 C C . PHE A 1 104 ? 3.676 16.813 24.346 1.00 12.35 123 PHE A C 1
ATOM 1389 O O . PHE A 1 104 ? 3.691 18.000 24.024 1.00 12.69 123 PHE A O 1
ATOM 1406 N N . ALA A 1 105 ? 4.274 16.354 25.452 1.00 12.62 124 ALA A N 1
ATOM 1407 C CA . ALA A 1 105 ? 5.153 17.220 26.229 1.00 13.89 124 ALA A CA 1
ATOM 1408 C C . ALA A 1 105 ? 6.230 17.823 25.347 1.00 12.93 124 ALA A C 1
ATOM 1409 O O . ALA A 1 105 ? 6.662 18.963 25.567 1.00 13.77 124 ALA A O 1
ATOM 1416 N N . ALA A 1 106 ? 6.681 17.063 24.346 1.00 12.02 125 ALA A N 1
ATOM 1417 C CA . ALA A 1 106 ? 7.725 17.519 23.442 1.00 12.61 125 ALA A CA 1
ATOM 1418 C C . ALA A 1 106 ? 7.339 18.794 22.716 1.00 12.42 125 ALA A C 1
ATOM 1419 O O . ALA A 1 106 ? 8.214 19.588 22.370 1.00 12.94 125 ALA A O 1
ATOM 1426 N N . HIS A 1 107 ? 6.041 19.013 22.485 1.00 12.16 126 HIS A N 1
ATOM 1427 C CA . HIS A 1 107 ? 5.602 20.188 21.738 1.00 13.05 126 HIS A CA 1
ATOM 1428 C C . HIS A 1 107 ? 6.071 21.479 22.393 1.00 13.50 126 HIS A C 1
ATOM 1429 O O . HIS A 1 107 ? 6.554 22.396 21.716 1.00 13.40 126 HIS A O 1
ATOM 1443 N N . LYS A 1 108 ? 5.908 21.593 23.710 1.00 13.11 127 LYS A N 1
ATOM 1444 C CA . LYS A 1 108 ? 6.332 22.817 24.386 1.00 13.30 127 LYS A CA 1
ATOM 1445 C C . LYS A 1 108 ? 7.835 22.897 24.584 1.00 14.40 127 LYS A C 1
ATOM 1446 O O . LYS A 1 108 ? 8.325 23.968 24.965 1.00 15.67 127 LYS A O 1
ATOM 1465 N N . GLU A 1 109 ? 8.570 21.819 24.297 1.00 14.00 128 GLU A N 1
ATOM 1466 C CA . GLU A 1 109 ? 10.024 21.912 24.207 1.00 14.05 128 GLU A CA 1
ATOM 1467 C C . GLU A 1 109 ? 10.436 22.502 22.860 1.00 13.75 128 GLU A C 1
ATOM 1468 O O . GLU A 1 109 ? 11.248 23.432 22.789 1.00 14.56 128 GLU A O 1
ATOM 1480 N N . TYR A 1 110 ? 9.872 21.965 21.772 1.00 12.78 129 TYR A N 1
ATOM 1481 C CA . TYR A 1 110 ? 10.172 22.473 20.440 1.00 13.17 129 TYR A CA 1
ATOM 1482 C C . TYR A 1 110 ? 9.854 23.950 20.339 1.00 14.22 129 TYR A C 1
ATOM 1483 O O . TYR A 1 110 ? 10.549 24.675 19.624 1.00 13.70 129 TYR A O 1
ATOM 1501 N N . ALA A 1 111 ? 8.826 24.406 21.064 1.00 14.27 130 ALA A N 1
ATOM 1502 C CA . ALA A 1 111 ? 8.409 25.798 21.095 1.00 14.11 130 ALA A CA 1
ATOM 1503 C C . ALA A 1 111 ? 9.500 26.727 21.580 1.00 14.51 130 ALA A C 1
ATOM 1504 O O . ALA A 1 111 ? 9.426 27.932 21.318 1.00 15.39 130 ALA A O 1
ATOM 1511 N N . LYS A 1 112 ? 10.510 26.204 22.276 1.00 14.52 131 LYS A N 1
ATOM 1512 C CA . LYS A 1 112 ? 11.553 27.032 22.870 1.00 15.58 131 LYS A CA 1
ATOM 1513 C C . LYS A 1 112 ? 12.821 27.085 22.021 1.00 16.41 131 LYS A C 1
ATOM 1514 O O . LYS A 1 112 ? 13.838 27.626 22.480 1.00 17.55 131 LYS A O 1
ATOM 1533 N N . HIS A 1 113 ? 12.791 26.538 20.801 1.00 16.48 132 HIS A N 1
ATOM 1534 C CA . HIS A 1 113 ? 13.967 26.461 19.934 1.00 16.28 132 HIS A CA 1
ATOM 1535 C C . HIS A 1 113 ? 13.672 27.063 18.572 1.00 17.18 132 HIS A C 1
ATOM 1536 O O . HIS A 1 113 ? 13.786 26.390 17.538 1.00 15.08 132 HIS A O 1
ATOM 1550 N N . PRO A 1 114 ? 13.326 28.353 18.532 1.00 17.20 133 PRO A N 1
ATOM 1551 C CA . PRO A 1 114 ? 12.992 28.982 17.243 1.00 17.98 133 PRO A CA 1
ATOM 1552 C C . PRO A 1 114 ? 14.137 28.984 16.256 1.00 17.59 133 PRO A C 1
ATOM 1553 O O . PRO A 1 114 ? 13.901 29.099 15.056 1.00 17.08 133 PRO A O 1
ATOM 1564 N N . GLN A 1 115 ? 15.373 28.817 16.723 1.00 18.02 134 GLN A N 1
ATOM 1565 C CA . GLN A 1 115 ? 16.514 28.710 15.820 1.00 18.71 134 GLN A CA 1
ATOM 1566 C C . GLN A 1 115 ? 16.403 27.504 14.901 1.00 17.16 134 GLN A C 1
ATOM 1567 O O . GLN A 1 115 ? 17.071 27.469 13.862 1.00 18.78 134 GLN A O 1
ATOM 1581 N N . TRP A 1 116 ? 15.588 26.506 15.268 1.00 15.08 135 TRP A N 1
ATOM 1582 C CA . TRP A 1 116 ? 15.406 25.319 14.454 1.00 15.54 135 TRP A CA 1
ATOM 1583 C C . TRP A 1 116 ? 14.279 25.441 13.444 1.00 14.64 135 TRP A C 1
ATOM 1584 O O . TRP A 1 116 ? 14.217 24.644 12.504 1.00 14.33 135 TRP A O 1
ATOM 1605 N N . TRP A 1 117 ? 13.367 26.387 13.632 1.00 14.03 136 TRP A N 1
ATOM 1606 C CA . TRP A 1 117 ? 12.089 26.321 12.935 1.00 12.86 136 TRP A CA 1
ATOM 1607 C C . TRP A 1 117 ? 12.251 26.513 11.431 1.00 13.82 136 TRP A C 1
ATOM 1608 O O . TRP A 1 117 ? 13.036 27.336 10.962 1.00 15.15 136 TRP A O 1
ATOM 1629 N N . LEU A 1 118 ? 11.456 25.762 10.680 1.00 13.87 137 LEU A N 1
ATOM 1630 C CA . LEU A 1 118 ? 11.523 25.768 9.228 1.00 14.62 137 LEU A CA 1
ATOM 1631 C C . LEU A 1 118 ? 10.742 26.944 8.667 1.00 14.76 137 LEU A C 1
ATOM 1632 O O . LEU A 1 118 ? 9.614 27.237 9.099 1.00 14.02 137 LEU A O 1
ATOM 1648 N N . ARG A 1 119 ? 11.348 27.614 7.696 1.00 14.46 138 ARG A N 1
ATOM 1649 C CA . ARG A 1 119 ? 10.728 28.735 7.011 1.00 14.58 138 ARG A CA 1
ATOM 1650 C C . ARG A 1 119 ? 10.657 28.495 5.509 1.00 14.35 138 ARG A C 1
ATOM 1651 O O . ARG A 1 119 ? 11.384 27.676 4.945 1.00 15.44 138 ARG A O 1
ATOM 1672 N N . THR A 1 120 ? 9.733 29.202 4.872 1.00 13.98 139 THR A N 1
ATOM 1673 C CA . THR A 1 120 ? 9.721 29.232 3.425 1.00 13.40 139 THR A CA 1
ATOM 1674 C C . THR A 1 120 ? 10.780 30.220 2.934 1.00 13.42 139 THR A C 1
ATOM 1675 O O . THR A 1 120 ? 11.396 30.959 3.710 1.00 14.14 139 THR A O 1
ATOM 1686 N N . THR A 1 121 ? 10.921 30.310 1.610 1.00 12.94 140 THR A N 1
ATOM 1687 C CA . THR A 1 121 ? 11.904 31.222 1.039 1.00 13.38 140 THR A CA 1
ATOM 1688 C C . THR A 1 121 ? 11.664 32.672 1.468 1.00 14.20 140 THR A C 1
ATOM 1689 O O . THR A 1 121 ? 12.609 33.477 1.463 1.00 16.06 140 THR A O 1
ATOM 1700 N N . THR A 1 122 ? 10.418 33.035 1.812 1.00 14.55 141 THR A N 1
ATOM 1701 C CA . THR A 1 122 ? 10.114 34.413 2.186 1.00 17.42 141 THR A CA 1
ATOM 1702 C C . THR A 1 122 ? 10.370 34.705 3.664 1.00 17.50 141 THR A C 1
ATOM 1703 O O . THR A 1 122 ? 10.247 35.863 4.083 1.00 19.38 141 THR A O 1
ATOM 1714 N N . GLY A 1 123 ? 10.691 33.693 4.470 1.00 16.90 142 GLY A N 1
ATOM 1715 C CA . GLY A 1 123 ? 10.906 33.877 5.885 1.00 15.84 142 GLY A CA 1
ATOM 1716 C C . GLY A 1 123 ? 9.698 33.588 6.735 1.00 15.92 142 GLY A C 1
ATOM 1717 O O . GLY A 1 123 ? 9.809 33.610 7.972 1.00 16.95 142 GLY A O 1
ATOM 1721 N N . GLU A 1 124 ? 8.557 33.318 6.112 1.00 15.40 143 GLU A N 1
ATOM 1722 C CA . GLU A 1 124 ? 7.368 32.886 6.829 1.00 16.66 143 GLU A CA 1
ATOM 1723 C C . GLU A 1 124 ? 7.598 31.509 7.436 1.00 15.31 143 GLU A C 1
ATOM 1724 O O . GLU A 1 124 ? 8.294 30.671 6.870 1.00 16.33 143 GLU A O 1
ATOM 1736 N N . LEU A 1 125 ? 7.003 31.280 8.597 1.00 15.08 144 LEU A N 1
ATOM 1737 C CA . LEU A 1 125 ? 7.058 29.956 9.193 1.00 15.15 144 LEU A CA 1
ATOM 1738 C C . LEU A 1 125 ? 6.302 28.957 8.326 1.00 14.79 144 LEU A C 1
ATOM 1739 O O . LEU A 1 125 ? 5.191 29.227 7.863 1.00 15.57 144 LEU A O 1
ATOM 1755 N N . ASP A 1 126 ? 6.918 27.803 8.096 1.00 13.98 145 ASP A N 1
ATOM 1756 C CA . ASP A 1 126 ? 6.278 26.707 7.379 1.00 13.85 145 ASP A CA 1
ATOM 1757 C C . ASP A 1 126 ? 5.387 25.938 8.348 1.00 14.17 145 ASP A C 1
ATOM 1758 O O . ASP A 1 126 ? 5.876 25.223 9.237 1.00 13.84 145 ASP A O 1
ATOM 1767 N N . ARG A 1 127 ? 4.076 26.136 8.214 1.00 13.88 146 ARG A N 1
ATOM 1768 C CA . ARG A 1 127 ? 3.087 25.510 9.073 1.00 14.61 146 ARG A CA 1
ATOM 1769 C C . ARG A 1 127 ? 1.937 25.002 8.221 1.00 16.27 146 ARG A C 1
ATOM 1770 O O . ARG A 1 127 ? 1.491 25.684 7.296 1.00 17.56 146 ARG A O 1
ATOM 1791 N N . LYS A 1 128 ? 1.440 23.816 8.561 1.00 17.35 147 LYS A N 1
ATOM 1792 C CA . LYS A 1 128 ? 0.169 23.372 8.021 1.00 19.71 147 LYS A CA 1
ATOM 1793 C C . LYS A 1 128 ? -0.977 24.131 8.689 1.00 21.54 147 LYS A C 1
ATOM 1794 O O . LYS A 1 128 ? -0.794 24.830 9.691 1.00 21.85 147 LYS A O 1
ATOM 1813 N N . LYS A 1 129 ? -2.168 24.026 8.098 1.00 23.34 148 LYS A N 1
ATOM 1814 C CA . LYS A 1 129 ? -3.342 24.654 8.690 1.00 25.97 148 LYS A CA 1
ATOM 1815 C C . LYS A 1 129 ? -3.482 24.217 10.144 1.00 25.96 148 LYS A C 1
ATOM 1816 O O . LYS A 1 129 ? -3.180 23.072 10.500 1.00 26.45 148 LYS A O 1
ATOM 1835 N N . GLY A 1 130 ? -3.926 25.138 10.993 1.00 24.52 149 GLY A N 1
ATOM 1836 C CA . GLY A 1 130 ? -3.967 24.881 12.416 1.00 23.36 149 GLY A CA 1
ATOM 1837 C C . GLY A 1 130 ? -2.674 25.175 13.138 1.00 23.13 149 GLY A C 1
ATOM 1838 O O . GLY A 1 130 ? -2.455 24.632 14.228 1.00 23.11 149 GLY A O 1
ATOM 1842 N N . GLN A 1 131 ? -1.807 26.008 12.559 1.00 21.72 150 GLN A N 1
ATOM 1843 C CA . GLN A 1 131 ? -0.542 26.407 13.177 1.00 21.01 150 GLN A CA 1
ATOM 1844 C C . GLN A 1 131 ? 0.296 25.189 13.560 1.00 19.77 150 GLN A C 1
ATOM 1845 O O . GLN A 1 131 ? 0.841 25.102 14.657 1.00 20.91 150 GLN A O 1
ATOM 1859 N N . LEU A 1 132 ? 0.405 24.252 12.629 1.00 17.36 151 LEU A N 1
ATOM 1860 C CA . LEU A 1 132 ? 1.130 22.997 12.824 1.00 15.62 151 LEU A CA 1
ATOM 1861 C C . LEU A 1 132 ? 2.475 23.083 12.103 1.00 13.83 151 LEU A C 1
ATOM 1862 O O . LEU A 1 132 ? 2.573 22.879 10.889 1.00 14.89 151 LEU A O 1
ATOM 1878 N N . MET A 1 133 ? 3.522 23.391 12.858 1.00 13.47 152 MET A N 1
ATOM 1879 C CA . MET A 1 133 ? 4.843 23.589 12.272 1.00 12.26 152 MET A CA 1
ATOM 1880 C C . MET A 1 133 ? 5.369 22.271 11.686 1.00 12.89 152 MET A C 1
ATOM 1881 O O . MET A 1 133 ? 5.115 21.182 12.214 1.00 13.42 152 MET A O 1
ATOM 1895 N N . ARG A 1 134 ? 6.084 22.383 10.568 1.00 12.23 153 ARG A N 1
ATOM 1896 C CA . ARG A 1 134 ? 6.781 21.267 9.941 1.00 12.03 153 ARG A CA 1
ATOM 1897 C C . ARG A 1 134 ? 8.259 21.401 10.246 1.00 12.44 153 ARG A C 1
ATOM 1898 O O . ARG A 1 134 ? 8.783 22.515 10.281 1.00 13.77 153 ARG A O 1
ATOM 1919 N N . TYR A 1 135 ? 8.923 20.267 10.466 1.00 11.97 154 TYR A N 1
ATOM 1920 C CA . TYR A 1 135 ? 10.291 20.290 10.958 1.00 12.42 154 TYR A CA 1
ATOM 1921 C C . TYR A 1 135 ? 11.325 20.440 9.849 1.00 12.36 154 TYR A C 1
ATOM 1922 O O . TYR A 1 135 ? 11.188 19.865 8.764 1.00 13.40 154 TYR A O 1
ATOM 1940 N N . ASP A 1 136 ? 12.398 21.180 10.160 1.00 12.63 155 ASP A N 1
ATOM 1941 C CA . ASP A 1 136 ? 13.543 21.273 9.265 1.00 12.29 155 ASP A CA 1
ATOM 1942 C C . ASP A 1 136 ? 14.493 20.128 9.561 1.00 11.72 155 ASP A C 1
ATOM 1943 O O . ASP A 1 136 ? 15.368 20.236 10.414 1.00 13.62 155 ASP A O 1
ATOM 1952 N N . LEU A 1 137 ? 14.313 19.021 8.832 1.00 11.64 156 LEU A N 1
ATOM 1953 C CA . LEU A 1 137 ? 15.115 17.826 9.065 1.00 11.85 156 LEU A CA 1
ATOM 1954 C C . LEU A 1 137 ? 16.591 18.049 8.803 1.00 12.50 156 LEU A C 1
ATOM 1955 O O . LEU A 1 137 ? 17.419 17.229 9.227 1.00 12.88 156 LEU A O 1
ATOM 1971 N N . SER A 1 138 ? 16.944 19.112 8.074 1.00 13.35 157 SER A N 1
ATOM 1972 C CA . SER A 1 138 ? 18.351 19.389 7.807 1.00 13.65 157 SER A CA 1
ATOM 1973 C C . SER A 1 138 ? 19.090 19.940 9.018 1.00 13.75 157 SER A C 1
ATOM 1974 O O . SER A 1 138 ? 20.325 20.006 8.985 1.00 15.22 157 SER A O 1
ATOM 1982 N N . ASN A 1 139 ? 18.386 20.334 10.077 1.00 14.21 158 ASN A N 1
ATOM 1983 C CA . ASN A 1 139 ? 19.017 20.941 11.247 1.00 14.00 158 ASN A CA 1
ATOM 1984 C C . ASN A 1 139 ? 19.449 19.854 12.233 1.00 14.41 158 ASN A C 1
ATOM 1985 O O . ASN A 1 139 ? 18.613 19.119 12.767 1.00 14.17 158 ASN A O 1
ATOM 1996 N N . ALA A 1 140 ? 20.765 19.748 12.473 1.00 15.37 159 ALA A N 1
ATOM 1997 C CA . ALA A 1 140 ? 21.303 18.651 13.274 1.00 14.43 159 ALA A CA 1
ATOM 1998 C C . ALA A 1 140 ? 20.899 18.760 14.741 1.00 14.55 159 ALA A C 1
ATOM 1999 O O . ALA A 1 140 ? 20.722 17.737 15.413 1.00 15.17 159 ALA A O 1
ATOM 2006 N N . GLU A 1 141 ? 20.806 19.980 15.281 1.00 15.74 160 GLU A N 1
ATOM 2007 C CA . GLU A 1 141 ? 20.355 20.130 16.659 1.00 16.15 160 GLU A CA 1
ATOM 2008 C C . GLU A 1 141 ? 18.918 19.656 16.815 1.00 15.41 160 GLU A C 1
ATOM 2009 O O . GLU A 1 141 ? 18.592 18.943 17.772 1.00 15.07 160 GLU A O 1
ATOM 2021 N N . PHE A 1 142 ? 18.040 20.048 15.883 1.00 13.72 161 PHE A N 1
ATOM 2022 C CA . PHE A 1 142 ? 16.686 19.518 15.883 1.00 13.94 161 PHE A CA 1
ATOM 2023 C C . PHE A 1 142 ? 16.699 17.987 15.857 1.00 13.37 161 PHE A C 1
ATOM 2024 O O . PHE A 1 142 ? 15.991 17.337 16.628 1.00 14.23 161 PHE A O 1
ATOM 2041 N N . ARG A 1 143 ? 17.511 17.386 14.978 1.00 13.48 162 ARG A N 1
ATOM 2042 C CA . ARG A 1 143 ? 17.494 15.929 14.870 1.00 14.18 162 ARG A CA 1
ATOM 2043 C C . ARG A 1 143 ? 17.944 15.277 16.174 1.00 14.46 162 ARG A C 1
ATOM 2044 O O . ARG A 1 143 ? 17.413 14.236 16.578 1.00 14.08 162 ARG A O 1
ATOM 2065 N N . ASN A 1 144 ? 18.936 15.859 16.837 1.00 14.57 163 ASN A N 1
ATOM 2066 C CA . ASN A 1 144 ? 19.384 15.299 18.105 1.00 14.76 163 ASN A CA 1
ATOM 2067 C C . ASN A 1 144 ? 18.262 15.330 19.132 1.00 14.90 163 ASN A C 1
ATOM 2068 O O . ASN A 1 144 ? 18.068 14.367 19.886 1.00 15.21 163 ASN A O 1
ATOM 2079 N N . TRP A 1 145 ? 17.511 16.438 19.174 1.00 13.10 164 TRP A N 1
ATOM 2080 C CA . TRP A 1 145 ? 16.369 16.547 20.080 1.00 13.14 164 TRP A CA 1
ATOM 2081 C C . TRP A 1 145 ? 15.273 15.537 19.711 1.00 12.79 164 TRP A C 1
ATOM 2082 O O . TRP A 1 145 ? 14.700 14.855 20.581 1.00 13.52 164 TRP A O 1
ATOM 2103 N N . TRP A 1 146 ? 14.936 15.460 18.424 1.00 11.96 165 TRP A N 1
ATOM 2104 C CA . TRP A 1 146 ? 13.841 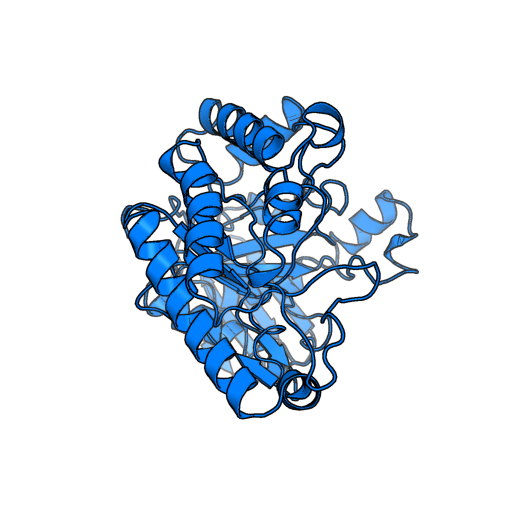14.593 17.997 1.00 11.96 165 TRP A CA 1
ATOM 2105 C C . TRP A 1 146 ? 14.148 13.143 18.335 1.00 12.05 165 TRP A C 1
ATOM 2106 O O . TRP A 1 146 ? 13.284 12.399 18.825 1.00 12.23 165 TRP A O 1
ATOM 2127 N N . THR A 1 147 ? 15.383 12.720 18.071 1.00 12.79 166 THR A N 1
ATOM 2128 C CA . THR A 1 147 ? 15.759 11.348 18.382 1.00 13.51 166 THR A CA 1
ATOM 2129 C C . THR A 1 147 ? 15.849 11.127 19.886 1.00 13.67 166 THR A C 1
ATOM 2130 O O . THR A 1 147 ? 15.613 10.010 20.360 1.00 14.01 166 THR A O 1
ATOM 2141 N N . ASN A 1 148 ? 16.153 12.177 20.651 1.00 13.23 167 ASN A N 1
ATOM 2142 C CA . ASN A 1 148 ? 16.112 12.070 22.108 1.00 14.78 167 ASN A CA 1
ATOM 2143 C C . ASN A 1 148 ? 14.698 11.811 22.617 1.00 14.62 167 ASN A C 1
ATOM 2144 O O . ASN A 1 148 ? 14.510 11.049 23.574 1.00 15.37 167 ASN A O 1
ATOM 2155 N N . VAL A 1 149 ? 13.688 12.434 21.994 1.00 14.53 168 VAL A N 1
ATOM 2156 C CA . VAL A 1 149 ? 12.307 12.162 22.387 1.00 14.20 168 VAL A CA 1
ATOM 2157 C C . VAL A 1 149 ? 11.978 10.698 22.138 1.00 13.69 168 VAL A C 1
ATOM 2158 O O . VAL A 1 149 ? 11.389 10.014 22.985 1.00 14.20 168 VAL A O 1
ATOM 2171 N N . ALA A 1 150 ? 12.369 10.185 20.967 1.00 13.35 169 ALA A N 1
ATOM 2172 C CA . ALA A 1 150 ? 12.129 8.772 20.685 1.00 13.24 169 ALA A CA 1
ATOM 2173 C C . ALA A 1 150 ? 12.855 7.874 21.689 1.00 13.29 169 ALA A C 1
ATOM 2174 O O . ALA A 1 150 ? 12.297 6.875 22.166 1.00 13.30 169 ALA A O 1
ATOM 2181 N N . ALA A 1 151 ? 14.109 8.205 22.014 1.00 14.27 170 ALA A N 1
ATOM 2182 C CA . ALA A 1 151 ? 14.875 7.379 22.944 1.00 13.93 170 ALA A CA 1
ATOM 2183 C C . ALA A 1 151 ? 14.259 7.399 24.340 1.00 13.45 170 ALA A C 1
ATOM 2184 O O . ALA A 1 151 ? 14.252 6.382 25.035 1.00 14.51 170 ALA A O 1
ATOM 2191 N N . LYS A 1 152 ? 13.744 8.546 24.784 1.00 14.29 171 LYS A N 1
ATOM 2192 C CA . LYS A 1 152 ? 13.086 8.587 26.088 1.00 14.46 171 LYS A CA 1
ATOM 2193 C C . LYS A 1 152 ? 11.922 7.603 26.141 1.00 13.51 171 LYS A C 1
ATOM 2194 O O . LYS A 1 152 ? 11.733 6.903 27.141 1.00 14.43 171 LYS A O 1
ATOM 2213 N N . ALA A 1 153 ? 11.154 7.504 25.055 1.00 12.79 172 ALA A N 1
ATOM 2214 C CA . ALA A 1 153 ? 9.987 6.629 25.040 1.00 13.21 172 ALA A CA 1
ATOM 2215 C C . ALA A 1 153 ? 10.353 5.148 24.978 1.00 13.03 172 ALA A C 1
ATOM 2216 O O . ALA A 1 153 ? 9.607 4.318 25.517 1.00 13.05 172 ALA A O 1
ATOM 2223 N N . VAL A 1 154 ? 11.458 4.792 24.310 1.00 13.39 173 VAL A N 1
ATOM 2224 C CA . VAL A 1 154 ? 11.774 3.393 24.051 1.00 14.64 173 VAL A CA 1
ATOM 2225 C C . VAL A 1 154 ? 12.949 2.861 24.863 1.00 15.25 173 VAL A C 1
ATOM 2226 O O . VAL A 1 154 ? 12.965 1.666 25.192 1.00 15.97 173 VAL A O 1
ATOM 2239 N N . VAL A 1 155 ? 13.945 3.684 25.161 1.00 15.19 174 VAL A N 1
ATOM 2240 C CA . VAL A 1 155 ? 15.056 3.237 25.987 1.00 16.23 174 VAL A CA 1
ATOM 2241 C C . VAL A 1 155 ? 14.695 3.366 27.459 1.00 16.42 174 VAL A C 1
ATOM 2242 O O . VAL A 1 155 ? 14.579 2.368 28.183 1.00 18.06 174 VAL A O 1
ATOM 2255 N N . ASP A 1 156 ? 14.427 4.596 27.906 1.00 16.94 175 ASP A N 1
ATOM 2256 C CA . ASP A 1 156 ? 14.051 4.794 29.298 1.00 18.34 175 ASP A CA 1
ATOM 2257 C C . ASP A 1 156 ? 12.644 4.295 29.580 1.00 17.13 175 ASP A C 1
ATOM 2258 O O . ASP A 1 156 ? 12.359 3.815 30.683 1.00 18.99 175 ASP A O 1
ATOM 2267 N N . GLY A 1 157 ? 11.744 4.430 28.619 1.00 15.20 176 GLY A N 1
ATOM 2268 C CA . GLY A 1 157 ? 10.377 3.986 28.770 1.00 14.52 176 GLY A CA 1
ATOM 2269 C C . GLY A 1 157 ? 10.206 2.537 28.362 1.00 14.16 176 GLY A C 1
ATOM 2270 O O . GLY A 1 157 ? 11.163 1.812 28.095 1.00 15.19 176 GLY A O 1
ATOM 2274 N N . THR A 1 158 ? 8.949 2.135 28.254 1.00 13.25 177 THR A N 1
ATOM 2275 C CA . THR A 1 158 ? 8.560 0.737 28.114 1.00 13.36 177 THR A CA 1
ATOM 2276 C C . THR A 1 158 ? 8.171 0.368 26.692 1.00 12.88 177 THR A C 1
ATOM 2277 O O . THR A 1 158 ? 7.913 -0.805 26.421 1.00 13.64 177 THR A O 1
ATOM 2288 N N . CYS A 1 159 ? 8.175 1.314 25.764 1.00 12.83 178 CYS A N 1
ATOM 2289 C CA . CYS A 1 159 ? 7.897 0.942 24.385 1.00 11.46 178 CYS A CA 1
ATOM 2290 C C . CYS A 1 159 ? 9.069 0.183 23.769 1.00 11.82 178 CYS A C 1
ATOM 2291 O O . CYS A 1 159 ? 10.215 0.272 24.220 1.00 13.15 178 CYS A O 1
ATOM 2299 N N . ASP A 1 160 ? 8.763 -0.536 22.689 1.00 11.53 179 ASP A N 1
ATOM 2300 C CA . ASP A 1 160 ? 9.725 -1.397 22.012 1.00 10.74 179 ASP A CA 1
ATOM 2301 C C . ASP A 1 160 ? 10.212 -0.808 20.706 1.00 10.91 179 ASP A C 1
ATOM 2302 O O . ASP A 1 160 ? 11.042 -1.426 20.039 1.00 11.70 179 ASP A O 1
ATOM 2311 N N . GLY A 1 161 ? 9.717 0.359 20.329 1.00 11.02 180 GLY A N 1
ATOM 2312 C CA . GLY A 1 161 ? 10.091 0.956 19.068 1.00 10.70 180 GLY A CA 1
ATOM 2313 C C . GLY A 1 161 ? 9.264 2.195 18.816 1.00 10.33 180 GLY A C 1
ATOM 2314 O O . GLY A 1 161 ? 8.468 2.632 19.653 1.00 10.90 180 GLY A O 1
ATOM 2318 N N . VAL A 1 162 ? 9.482 2.760 17.630 1.00 10.60 181 VAL A N 1
ATOM 2319 C CA . VAL A 1 162 ? 8.908 4.040 17.234 1.00 11.09 181 VAL A CA 1
ATOM 2320 C C . VAL A 1 162 ? 8.267 3.903 15.859 1.00 10.96 181 VAL A C 1
ATOM 2321 O O . VAL A 1 162 ? 8.750 3.161 14.996 1.00 11.57 181 VAL A O 1
ATOM 2334 N N . PHE A 1 163 ? 7.149 4.616 15.666 1.00 9.71 182 PHE A N 1
ATOM 2335 C CA . PHE A 1 163 ? 6.444 4.709 14.387 1.00 9.95 182 PHE A CA 1
ATOM 2336 C C . PHE A 1 163 ? 6.742 6.095 13.821 1.00 10.73 182 PHE A C 1
ATOM 2337 O O . PHE A 1 163 ? 6.293 7.105 14.374 1.00 11.74 182 PHE A O 1
ATOM 2354 N N . MET A 1 164 ? 7.506 6.130 12.733 1.00 10.55 183 MET A N 1
ATOM 2355 C CA . MET A 1 164 ? 7.970 7.347 12.085 1.00 11.27 183 MET A CA 1
ATOM 2356 C C . MET A 1 164 ? 7.020 7.643 10.932 1.00 10.24 183 MET A C 1
ATOM 2357 O O . MET A 1 164 ? 7.100 7.028 9.868 1.00 11.46 183 MET A O 1
ATOM 2371 N N . ASP A 1 165 ? 6.098 8.572 11.147 1.00 11.28 184 ASP A N 1
ATOM 2372 C CA . ASP A 1 165 ? 5.073 8.863 10.157 1.00 11.66 184 ASP A CA 1
ATOM 2373 C C . ASP A 1 165 ? 5.563 9.931 9.177 1.00 12.55 184 ASP A C 1
ATOM 2374 O O . ASP A 1 165 ? 6.572 10.594 9.398 1.00 13.52 184 ASP A O 1
ATOM 2383 N N . ALA A 1 166 ? 4.817 10.094 8.081 1.00 12.49 185 ALA A N 1
ATOM 2384 C CA . ALA A 1 166 ? 4.822 11.267 7.210 1.00 12.75 185 ALA A CA 1
ATOM 2385 C C . ALA A 1 166 ? 5.926 11.301 6.163 1.00 12.13 185 ALA A C 1
ATOM 2386 O O . ALA A 1 166 ? 6.202 12.378 5.608 1.00 12.82 185 ALA A O 1
ATOM 2393 N N . PHE A 1 167 ? 6.533 10.158 5.818 1.00 12.03 186 PHE A N 1
ATOM 2394 C CA . PHE A 1 167 ? 7.590 10.201 4.809 1.00 11.89 186 PHE A CA 1
ATOM 2395 C C . PHE A 1 167 ? 7.068 10.746 3.473 1.00 13.02 186 PHE A C 1
ATOM 2396 O O . PHE A 1 167 ? 7.792 11.525 2.826 1.00 13.66 186 PHE A O 1
ATOM 2413 N N . PRO A 1 168 ? 5.882 10.364 2.983 1.00 13.19 187 PRO A N 1
ATOM 2414 C CA . PRO A 1 168 ? 5.423 10.926 1.700 1.00 14.30 187 PRO A CA 1
ATOM 2415 C C . PRO A 1 168 ? 5.316 12.443 1.739 1.00 14.60 187 PRO A C 1
ATOM 2416 O O . PRO A 1 168 ? 5.561 13.118 0.727 1.00 16.14 187 PRO A O 1
ATOM 2427 N N A GLN A 1 169 ? 4.923 13.020 2.881 0.61 14.14 188 GLN A N 1
ATOM 2428 N N B GLN A 1 169 ? 4.963 12.998 2.895 0.39 15.02 188 GLN A N 1
ATOM 2429 C CA A GLN A 1 169 ? 4.827 14.475 2.972 0.61 13.18 188 GLN A CA 1
ATOM 2430 C CA B GLN A 1 169 ? 4.805 14.440 3.024 0.39 15.14 188 GLN A CA 1
ATOM 2431 C C A GLN A 1 169 ? 6.200 15.121 2.882 0.61 13.63 188 GLN A C 1
ATOM 2432 C C B GLN A 1 169 ? 6.153 15.154 2.998 0.39 14.49 188 GLN A C 1
ATOM 2433 O O A GLN A 1 169 ? 6.353 16.179 2.255 0.61 14.17 188 GLN A O 1
ATOM 2434 O O B GLN A 1 169 ? 6.242 16.282 2.495 0.39 14.76 188 GLN A O 1
ATOM 2461 N N . ILE A 1 170 ? 7.200 14.519 3.531 1.00 13.34 189 ILE A N 1
ATOM 2462 C CA . ILE A 1 170 ? 8.557 15.062 3.457 1.00 13.24 189 ILE A CA 1
ATOM 2463 C C . ILE A 1 170 ? 9.054 15.082 2.026 1.00 13.64 189 ILE A C 1
ATOM 2464 O O . ILE A 1 170 ? 9.651 16.071 1.572 1.00 14.11 189 ILE A O 1
ATOM 2480 N N . ALA A 1 171 ? 8.805 13.999 1.298 1.00 14.75 190 ALA A N 1
ATOM 2481 C CA . ALA A 1 171 ? 9.346 13.804 -0.033 1.00 16.21 190 ALA A CA 1
ATOM 2482 C C . ALA A 1 171 ? 8.585 14.554 -1.111 1.00 16.60 190 ALA A C 1
ATOM 2483 O O . ALA A 1 171 ? 9.076 14.625 -2.245 1.00 18.29 190 ALA A O 1
ATOM 2490 N N . SER A 1 172 ? 7.416 15.101 -0.789 1.00 16.78 191 SER A N 1
ATOM 2491 C CA . SER A 1 172 ? 6.567 15.735 -1.787 1.00 17.32 191 SER A CA 1
ATOM 2492 C C . SER A 1 172 ? 7.331 16.789 -2.579 1.00 18.30 191 SER A C 1
ATOM 2493 O O . SER A 1 172 ? 7.915 17.717 -2.014 1.00 16.32 191 SER A O 1
ATOM 2501 N N . GLN A 1 173 ? 7.308 16.646 -3.906 1.00 20.40 192 GLN A N 1
ATOM 2502 C CA . GLN A 1 173 ? 8.034 17.570 -4.775 1.00 21.70 192 GLN A CA 1
ATOM 2503 C C . GLN A 1 173 ? 7.514 19.001 -4.649 1.00 21.53 192 GLN A C 1
ATOM 2504 O O . GLN A 1 173 ? 8.272 19.960 -4.863 1.00 22.01 192 GLN A O 1
ATOM 2518 N N . ALA A 1 174 ? 6.245 19.174 -4.268 1.00 21.38 193 ALA A N 1
ATOM 2519 C CA . ALA A 1 174 ? 5.715 20.520 -4.046 1.00 20.19 193 ALA A CA 1
ATOM 2520 C C . ALA A 1 174 ? 6.469 21.290 -2.956 1.00 18.59 193 ALA A C 1
ATOM 2521 O O . ALA A 1 174 ? 6.447 22.526 -2.958 1.00 18.46 193 ALA A O 1
ATOM 2528 N N . ASN A 1 175 ? 7.150 20.600 -2.037 1.00 16.06 194 ASN A N 1
ATOM 2529 C CA . ASN A 1 175 ? 7.932 21.310 -1.034 1.00 15.14 194 ASN A CA 1
ATOM 2530 C C . ASN A 1 175 ? 9.041 22.137 -1.675 1.00 15.24 194 ASN A C 1
ATOM 2531 O O . ASN A 1 175 ? 9.503 23.119 -1.085 1.00 15.91 194 ASN A O 1
ATOM 2542 N N . ARG A 1 176 ? 9.521 21.734 -2.857 1.00 15.81 195 ARG A N 1
ATOM 2543 C CA . ARG A 1 176 ? 10.568 22.511 -3.525 1.00 16.61 195 ARG A CA 1
ATOM 2544 C C . ARG A 1 176 ? 10.114 23.947 -3.742 1.00 17.30 195 ARG A C 1
ATOM 2545 O O . ARG A 1 176 ? 10.917 24.892 -3.668 1.00 18.66 195 ARG A O 1
ATOM 2566 N N . LYS A 1 177 ? 8.831 24.130 -4.052 1.00 17.69 196 LYS A N 1
ATOM 2567 C CA . LYS A 1 177 ? 8.327 25.481 -4.306 1.00 18.80 196 LYS A CA 1
ATOM 2568 C C . LYS A 1 177 ? 8.408 26.337 -3.048 1.00 16.58 196 LYS A C 1
ATOM 2569 O O . LYS A 1 177 ? 8.717 27.536 -3.116 1.00 16.29 196 LYS A O 1
ATOM 2588 N N . LEU A 1 178 ? 8.154 25.738 -1.884 1.00 15.70 197 LEU A N 1
ATOM 2589 C CA . LEU A 1 178 ? 8.151 26.495 -0.640 1.00 15.88 197 LEU A CA 1
ATOM 2590 C C . LEU A 1 178 ? 9.559 26.793 -0.146 1.00 15.23 197 LEU A C 1
ATOM 2591 O O . LEU A 1 178 ? 9.801 27.841 0.465 1.00 15.30 197 LEU A O 1
ATOM 2607 N N . TRP A 1 179 ? 10.491 25.860 -0.345 1.00 14.29 198 TRP A N 1
ATOM 2608 C CA . TRP A 1 179 ? 11.803 25.952 0.274 1.00 14.35 198 TRP A CA 1
ATOM 2609 C C . TRP A 1 179 ? 12.929 26.338 -0.671 1.00 14.09 198 TRP A C 1
ATOM 2610 O O . TRP A 1 179 ? 13.985 26.768 -0.196 1.00 15.83 198 TRP A O 1
ATOM 2631 N N . GLY A 1 180 ? 12.760 26.151 -1.970 1.00 14.29 199 GLY A N 1
ATOM 2632 C CA . GLY A 1 180 ? 13.873 26.173 -2.897 1.00 15.49 199 GLY A CA 1
ATOM 2633 C C . GLY A 1 180 ? 14.543 24.812 -3.002 1.00 17.31 199 GLY A C 1
ATOM 2634 O O . GLY A 1 180 ? 14.442 23.965 -2.121 1.00 16.98 199 GLY A O 1
ATOM 2638 N N . ASP A 1 181 ? 15.282 24.616 -4.094 1.00 18.94 200 ASP A N 1
ATOM 2639 C CA . ASP A 1 181 ? 15.839 23.292 -4.363 1.00 19.97 200 ASP A CA 1
ATOM 2640 C C . ASP A 1 181 ? 16.908 22.900 -3.340 1.00 20.24 200 ASP A C 1
ATOM 2641 O O . ASP A 1 181 ? 16.969 21.739 -2.909 1.00 19.62 200 ASP A O 1
ATOM 2650 N N . GLU A 1 182 ? 17.745 23.857 -2.925 1.00 21.61 201 GLU A N 1
ATOM 2651 C CA . GLU A 1 182 ? 18.859 23.550 -2.031 1.00 23.35 201 GLU A CA 1
ATOM 2652 C C . GLU A 1 182 ? 18.353 23.060 -0.676 1.00 20.51 201 GLU A C 1
ATOM 2653 O O . GLU A 1 182 ? 18.781 22.008 -0.176 1.00 19.85 201 GLU A O 1
ATOM 2665 N N . LYS A 1 183 ? 17.400 23.781 -0.086 1.00 18.42 202 LYS A N 1
ATOM 2666 C CA . LYS A 1 183 ? 16.836 23.336 1.184 1.00 17.02 202 LYS A CA 1
ATOM 2667 C C . LYS A 1 183 ? 16.070 22.027 1.015 1.00 16.28 202 LYS A C 1
ATOM 2668 O O . LYS A 1 183 ? 16.106 21.162 1.900 1.00 15.79 202 LYS A O 1
ATOM 2687 N N . PHE A 1 184 ? 15.357 21.859 -0.105 1.00 15.27 203 PHE A N 1
ATOM 2688 C CA . PHE A 1 184 ? 14.662 20.595 -0.332 1.00 15.47 203 PHE A CA 1
ATOM 2689 C C . PHE A 1 184 ? 15.635 19.422 -0.274 1.00 15.80 203 PHE A C 1
ATOM 2690 O O . PHE A 1 184 ? 15.372 18.416 0.397 1.00 15.20 203 PHE A O 1
ATOM 2707 N N . GLU A 1 185 ? 16.768 19.528 -0.976 1.00 16.70 204 GLU A N 1
ATOM 2708 C CA . GLU A 1 185 ? 17.714 18.416 -0.971 1.00 17.18 204 GLU A CA 1
ATOM 2709 C C . GLU A 1 185 ? 18.289 18.204 0.423 1.00 15.60 204 GLU A C 1
ATOM 2710 O O . GLU A 1 185 ? 18.484 17.061 0.853 1.00 15.72 204 GLU A O 1
ATOM 2722 N N . ALA A 1 186 ? 18.558 19.289 1.146 1.00 15.07 205 ALA A N 1
ATOM 2723 C CA . ALA A 1 186 ? 19.095 19.147 2.490 1.00 14.79 205 ALA A CA 1
ATOM 2724 C C . ALA A 1 186 ? 18.092 18.460 3.401 1.00 14.16 205 ALA A C 1
ATOM 2725 O O . ALA A 1 186 ? 18.485 17.712 4.298 1.00 14.22 205 ALA A O 1
ATOM 2732 N N . ILE A 1 187 ? 16.797 18.721 3.203 1.00 14.05 206 ILE A N 1
ATOM 2733 C CA . ILE A 1 187 ? 15.781 18.055 4.014 1.00 13.16 206 ILE A CA 1
ATOM 2734 C C . ILE A 1 187 ? 15.669 16.579 3.656 1.00 13.10 206 ILE A C 1
ATOM 2735 O O . ILE A 1 187 ? 15.497 15.738 4.542 1.00 12.61 206 ILE A O 1
ATOM 2751 N N . GLN A 1 188 ? 15.798 16.228 2.373 1.00 13.93 207 GLN A N 1
ATOM 2752 C CA . GLN A 1 188 ? 15.785 14.807 2.028 1.00 13.99 207 GLN A CA 1
ATOM 2753 C C . GLN A 1 188 ? 17.004 14.097 2.616 1.00 14.51 207 GLN A C 1
ATOM 2754 O O . GLN A 1 188 ? 16.894 12.971 3.117 1.00 14.51 207 GLN A O 1
ATOM 2768 N N . GLN A 1 189 ? 18.173 14.743 2.584 1.00 15.04 208 GLN A N 1
ATOM 2769 C CA . GLN A 1 189 ? 19.327 14.177 3.281 1.00 14.94 208 GLN A CA 1
ATOM 2770 C C . GLN A 1 189 ? 19.064 14.100 4.781 1.00 13.98 208 GLN A C 1
ATOM 2771 O O . GLN A 1 189 ? 19.462 13.135 5.447 1.00 14.41 208 GLN A O 1
ATOM 2785 N N . GLY A 1 190 ? 18.381 15.103 5.326 1.00 13.81 209 GLY A N 1
ATOM 2786 C CA . GLY A 1 190 ? 18.051 15.080 6.741 1.00 13.35 209 GLY A CA 1
ATOM 2787 C C . GLY A 1 190 ? 17.155 13.926 7.140 1.00 12.61 209 GLY A C 1
ATOM 2788 O O . GLY A 1 190 ? 17.237 13.440 8.274 1.00 13.54 209 GLY A O 1
ATOM 2792 N N . LEU A 1 191 ? 16.292 13.472 6.230 1.00 12.76 210 LEU A N 1
ATOM 2793 C CA . LEU A 1 191 ? 15.493 12.284 6.507 1.00 12.06 210 LEU A CA 1
ATOM 2794 C C . LEU A 1 191 ? 16.384 11.055 6.623 1.00 12.48 210 LEU A C 1
ATOM 2795 O O . LEU A 1 191 ? 16.246 10.267 7.565 1.00 12.36 210 LEU A O 1
ATOM 2811 N N . GLN A 1 192 ? 17.308 10.874 5.675 1.00 12.03 211 GLN A N 1
ATOM 2812 C CA . GLN A 1 192 ? 18.271 9.787 5.808 1.00 12.44 211 GLN A CA 1
ATOM 2813 C C . GLN A 1 192 ? 18.994 9.867 7.149 1.00 12.05 211 GLN A C 1
ATOM 2814 O O . GLN A 1 192 ? 19.143 8.862 7.854 1.00 12.84 211 GLN A O 1
ATOM 2828 N N . ASP A 1 193 ? 19.474 11.060 7.501 1.00 12.21 212 ASP A N 1
ATOM 2829 C CA . ASP A 1 193 ? 20.234 11.213 8.729 1.00 12.38 212 ASP A CA 1
ATOM 2830 C C . ASP A 1 193 ? 19.374 10.974 9.969 1.00 11.47 212 ASP A C 1
ATOM 2831 O O . ASP A 1 193 ? 19.839 10.359 10.930 1.00 12.59 212 ASP A O 1
ATOM 2840 N N . ILE A 1 194 ? 18.117 11.448 9.986 1.00 11.07 213 ILE A N 1
ATOM 2841 C CA . ILE A 1 194 ? 17.285 11.260 11.178 1.00 11.75 213 ILE A CA 1
ATOM 2842 C C . ILE A 1 194 ? 16.974 9.783 11.400 1.00 11.35 213 ILE A C 1
ATOM 2843 O O . ILE A 1 194 ? 16.912 9.324 12.547 1.00 11.79 213 ILE A O 1
ATOM 2859 N N . ILE A 1 195 ? 16.781 9.020 10.323 1.00 11.04 214 ILE A N 1
ATOM 2860 C CA . ILE A 1 195 ? 16.566 7.580 10.454 1.00 10.93 214 ILE A CA 1
ATOM 2861 C C . ILE A 1 195 ? 17.808 6.904 11.030 1.00 10.84 214 ILE A C 1
ATOM 2862 O O . ILE A 1 195 ? 17.716 6.094 11.958 1.00 11.00 214 ILE A O 1
ATOM 2878 N N . GLN A 1 196 ? 18.989 7.233 10.491 1.00 10.92 215 GLN A N 1
ATOM 2879 C CA . GLN A 1 196 ? 20.230 6.673 11.013 1.00 11.76 215 GLN A CA 1
ATOM 2880 C C . GLN A 1 196 ? 20.413 7.0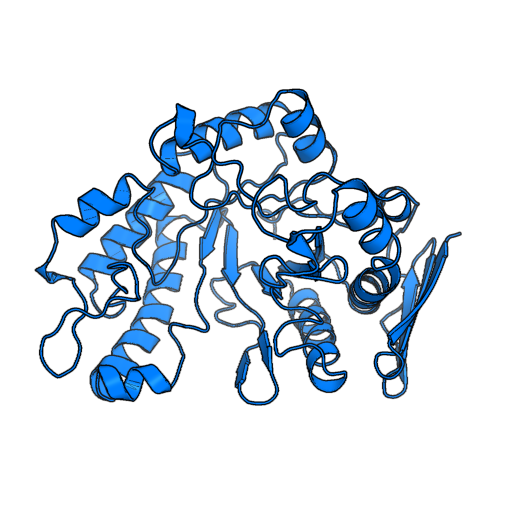25 12.484 1.00 12.15 215 GLN A C 1
ATOM 2881 O O . GLN A 1 196 ? 20.781 6.172 13.298 1.00 11.62 215 GLN A O 1
ATOM 2895 N N . GLU A 1 197 ? 20.218 8.295 12.830 1.00 12.34 216 GLU A N 1
ATOM 2896 C CA . GLU A 1 197 ? 20.439 8.740 14.193 1.00 12.55 216 GLU A CA 1
ATOM 2897 C C . GLU A 1 197 ? 19.411 8.139 15.143 1.00 12.19 216 GLU A C 1
ATOM 2898 O O . GLU A 1 197 ? 19.732 7.878 16.307 1.00 12.70 216 GLU A O 1
ATOM 2910 N N . THR A 1 198 ? 18.184 7.872 14.666 1.00 11.82 217 THR A N 1
ATOM 2911 C CA . THR A 1 198 ? 17.212 7.179 15.499 1.00 11.97 217 THR A CA 1
ATOM 2912 C C . THR A 1 198 ? 17.726 5.792 15.838 1.00 11.98 217 THR A C 1
ATOM 2913 O O . THR A 1 198 ? 17.721 5.378 17.005 1.00 13.00 217 THR A O 1
ATOM 2924 N N . ARG A 1 199 ? 18.166 5.050 14.818 1.00 11.11 218 ARG A N 1
ATOM 2925 C CA . ARG A 1 199 ? 18.690 3.708 15.054 1.00 11.41 218 ARG A CA 1
ATOM 2926 C C . ARG A 1 199 ? 19.861 3.734 16.032 1.00 11.80 218 ARG A C 1
ATOM 2927 O O . ARG A 1 199 ? 19.922 2.917 16.960 1.00 14.04 218 ARG A O 1
ATOM 2948 N N . GLN A 1 200 ? 20.797 4.674 15.845 1.00 12.35 219 GLN A N 1
ATOM 2949 C CA . GLN A 1 200 ? 21.953 4.742 16.734 1.00 13.26 219 GLN A CA 1
ATOM 2950 C C . GLN A 1 200 ? 21.529 5.010 18.171 1.00 14.74 219 GLN A C 1
ATOM 2951 O O . GLN A 1 200 ? 22.088 4.432 19.110 1.00 16.81 219 GLN A O 1
ATOM 2965 N N . LYS A 1 201 ? 20.535 5.876 18.365 1.00 14.85 220 LYS A N 1
ATOM 2966 C CA . LYS A 1 201 ? 20.176 6.274 19.721 1.00 16.09 220 LYS A CA 1
ATOM 2967 C C . LYS A 1 201 ? 19.290 5.248 20.405 1.00 16.18 220 LYS A C 1
ATOM 2968 O O . LYS A 1 201 ? 19.387 5.078 21.625 1.00 18.65 220 LYS A O 1
ATOM 2987 N N . ILE A 1 202 ? 18.441 4.533 19.660 1.00 14.24 221 ILE A N 1
ATOM 2988 C CA . ILE A 1 202 ? 17.538 3.598 20.320 1.00 14.87 221 ILE A CA 1
ATOM 2989 C C . ILE A 1 202 ? 18.106 2.191 20.444 1.00 15.05 221 ILE A C 1
ATOM 2990 O O . ILE A 1 202 ? 17.628 1.422 21.287 1.00 15.94 221 ILE A O 1
ATOM 3006 N N . GLY A 1 203 ? 19.081 1.829 19.619 1.00 14.87 222 GLY A N 1
ATOM 3007 C CA . GLY A 1 203 ? 19.712 0.525 19.673 1.00 14.25 222 GLY A CA 1
ATOM 3008 C C . GLY A 1 203 ? 19.145 -0.464 18.664 1.00 14.18 222 GLY A C 1
ATOM 3009 O O . GLY A 1 203 ? 18.101 -0.254 18.035 1.00 14.97 222 GLY A O 1
ATOM 3013 N N . ASP A 1 204 ? 19.858 -1.585 18.534 1.00 13.84 223 ASP A N 1
ATOM 3014 C CA . ASP A 1 204 ? 19.537 -2.581 17.522 1.00 13.65 223 ASP A CA 1
ATOM 3015 C C . ASP A 1 204 ? 18.387 -3.498 17.918 1.00 14.27 223 ASP A C 1
ATOM 3016 O O . ASP A 1 204 ? 17.883 -4.240 17.063 1.00 16.78 223 ASP A O 1
ATOM 3025 N N . ASP A 1 205 ? 17.965 -3.489 19.180 1.00 13.58 224 ASP A N 1
ATOM 3026 C CA . ASP A 1 205 ? 16.902 -4.367 19.650 1.00 14.22 224 ASP A CA 1
ATOM 3027 C C . ASP A 1 205 ? 15.548 -3.677 19.703 1.00 13.46 224 ASP A C 1
ATOM 3028 O O . ASP A 1 205 ? 14.587 -4.257 20.221 1.00 14.60 224 ASP A O 1
ATOM 3037 N N . LYS A 1 206 ? 15.441 -2.479 19.153 1.00 12.60 225 LYS A N 1
ATOM 3038 C CA . LYS A 1 206 ? 14.189 -1.740 19.102 1.00 12.54 225 LYS A CA 1
ATOM 3039 C C . LYS A 1 206 ? 13.689 -1.684 17.665 1.00 12.51 225 LYS A C 1
ATOM 3040 O O . LYS A 1 206 ? 14.471 -1.742 16.710 1.00 13.85 225 LYS A O 1
ATOM 3059 N N . LEU A 1 207 ? 12.370 -1.576 17.514 1.00 11.73 226 LEU A N 1
ATOM 3060 C CA . LEU A 1 207 ? 11.750 -1.584 16.190 1.00 11.05 226 LEU A CA 1
ATOM 3061 C C . LEU A 1 207 ? 11.610 -0.174 15.640 1.00 11.01 226 LEU A C 1
ATOM 3062 O O . LEU A 1 207 ? 11.152 0.725 16.342 1.00 12.23 226 LEU A O 1
ATOM 3078 N N . ILE A 1 208 ? 11.952 -0.008 14.361 1.00 10.64 227 ILE A N 1
ATOM 3079 C CA . ILE A 1 208 ? 11.653 1.207 13.616 1.00 10.84 227 ILE A CA 1
ATOM 3080 C C . ILE A 1 208 ? 10.603 0.848 12.579 1.00 10.69 227 ILE A C 1
ATOM 3081 O O . ILE A 1 208 ? 10.875 0.083 11.642 1.00 11.26 227 ILE A O 1
ATOM 3097 N N . VAL A 1 209 ? 9.402 1.376 12.772 1.00 10.56 228 VAL A N 1
ATOM 3098 C CA . VAL A 1 209 ? 8.285 1.223 11.849 1.00 10.70 228 VAL A CA 1
ATOM 3099 C C . VAL A 1 209 ? 8.123 2.577 11.180 1.00 10.68 228 VAL A C 1
ATOM 3100 O O . VAL A 1 209 ? 8.275 3.602 11.845 1.00 11.68 228 VAL A O 1
ATOM 3113 N N . TYR A 1 210 ? 7.827 2.600 9.879 1.00 10.55 229 TYR A N 1
ATOM 3114 C CA . TYR A 1 210 ? 7.620 3.881 9.224 1.00 10.44 229 TYR A CA 1
ATOM 3115 C C . TYR A 1 210 ? 6.465 3.822 8.242 1.00 10.26 229 TYR A C 1
ATOM 3116 O O . TYR A 1 210 ? 6.061 2.758 7.785 1.00 11.26 229 TYR A O 1
ATOM 3134 N N . ASN A 1 211 ? 5.941 5.000 7.924 1.00 10.34 230 ASN A N 1
ATOM 3135 C CA . ASN A 1 211 ? 4.879 5.157 6.941 1.00 10.83 230 ASN A CA 1
ATOM 3136 C C . ASN A 1 211 ? 5.442 5.959 5.768 1.00 11.47 230 ASN A C 1
ATOM 3137 O O . ASN A 1 211 ? 5.663 7.171 5.894 1.00 12.04 230 ASN A O 1
ATOM 3148 N N . GLY A 1 212 ? 5.663 5.300 4.627 1.00 11.40 231 GLY A N 1
ATOM 3149 C CA . GLY A 1 212 ? 5.437 3.892 4.359 1.00 11.46 231 GLY A CA 1
ATOM 3150 C C . GLY A 1 212 ? 5.440 3.565 2.883 1.00 12.20 231 GLY A C 1
ATOM 3151 O O . GLY A 1 212 ? 5.893 4.355 2.064 1.00 14.27 231 GLY A O 1
ATOM 3155 N N . ILE A 1 213 ? 4.965 2.367 2.564 1.00 11.86 232 ILE A N 1
ATOM 3156 C CA . ILE A 1 213 ? 4.787 1.925 1.187 1.00 12.03 232 ILE A CA 1
ATOM 3157 C C . ILE A 1 213 ? 3.526 2.581 0.661 1.00 12.49 232 ILE A C 1
ATOM 3158 O O . ILE A 1 213 ? 2.493 2.580 1.342 1.00 12.91 232 ILE A O 1
ATOM 3174 N N . ARG A 1 214 ? 3.605 3.146 -0.541 1.00 13.07 233 ARG A N 1
ATOM 3175 C CA . ARG A 1 214 ? 2.491 3.907 -1.098 1.00 14.25 233 ARG A CA 1
ATOM 3176 C C . ARG A 1 214 ? 2.492 3.771 -2.612 1.00 14.62 233 ARG A C 1
ATOM 3177 O O . ARG A 1 214 ? 3.520 4.000 -3.256 1.00 15.33 233 ARG A O 1
ATOM 3198 N N . SER A 1 215 ? 1.336 3.430 -3.177 1.00 14.62 234 SER A N 1
ATOM 3199 C CA . SER A 1 215 ? 1.168 3.300 -4.619 1.00 14.57 234 SER A CA 1
ATOM 3200 C C . SER A 1 215 ? 0.003 4.156 -5.072 1.00 16.01 234 SER A C 1
ATOM 3201 O O . SER A 1 215 ? -1.144 3.871 -4.728 1.00 16.46 234 SER A O 1
ATOM 3209 N N . THR A 1 216 ? 0.286 5.176 -5.870 1.00 16.53 235 THR A N 1
ATOM 3210 C CA . THR A 1 216 ? -0.739 6.007 -6.483 1.00 18.51 235 THR A CA 1
ATOM 3211 C C . THR A 1 216 ? -0.392 6.162 -7.952 1.00 20.10 235 THR A C 1
ATOM 3212 O O . THR A 1 216 ? 0.723 5.839 -8.375 1.00 21.40 235 THR A O 1
ATOM 3223 N N . PRO A 1 217 ? -1.324 6.661 -8.768 1.00 22.86 236 PRO A N 1
ATOM 3224 C CA . PRO A 1 217 ? -1.011 6.834 -10.198 1.00 25.18 236 PRO A CA 1
ATOM 3225 C C . PRO A 1 217 ? 0.142 7.781 -10.457 1.00 29.13 236 PRO A C 1
ATOM 3226 O O . PRO A 1 217 ? 0.834 7.626 -11.472 1.00 31.12 236 PRO A O 1
ATOM 3237 N N . ASP A 1 218 ? 0.379 8.750 -9.572 1.00 31.07 237 ASP A N 1
ATOM 3238 C CA . ASP A 1 218 ? 1.359 9.801 -9.821 1.00 34.64 237 ASP A CA 1
ATOM 3239 C C . ASP A 1 218 ? 2.671 9.616 -9.074 1.00 35.42 237 ASP A C 1
ATOM 3240 O O . ASP A 1 218 ? 3.707 10.103 -9.541 1.00 37.13 237 ASP A O 1
ATOM 3249 N N . TRP A 1 219 ? 2.650 8.947 -7.925 1.00 33.70 238 TRP A N 1
ATOM 3250 C CA . TRP A 1 219 ? 3.795 8.903 -7.029 1.00 32.23 238 TRP A CA 1
ATOM 3251 C C . TRP A 1 219 ? 3.723 7.611 -6.239 1.00 30.15 238 TRP A C 1
ATOM 3252 O O . TRP A 1 219 ? 2.667 7.282 -5.692 1.00 30.27 238 TRP A O 1
ATOM 3273 N N . SER A 1 220 ? 4.842 6.896 -6.157 1.00 28.37 239 SER A N 1
ATOM 3274 C CA . SER A 1 220 ? 4.872 5.645 -5.424 1.00 26.31 239 SER A CA 1
ATOM 3275 C C . SER A 1 220 ? 6.199 5.519 -4.700 1.00 23.38 239 SER A C 1
ATOM 3276 O O . SER A 1 220 ? 7.212 6.108 -5.098 1.00 25.43 239 SER A O 1
ATOM 3284 N N . ALA A 1 221 ? 6.169 4.734 -3.631 1.00 20.41 240 ALA A N 1
ATOM 3285 C CA . ALA A 1 221 ? 7.336 4.468 -2.811 1.00 18.60 240 ALA A CA 1
ATOM 3286 C C . ALA A 1 221 ? 7.254 3.038 -2.317 1.00 16.50 240 ALA A C 1
ATOM 3287 O O . ALA A 1 221 ? 6.222 2.618 -1.795 1.00 16.27 240 ALA A O 1
ATOM 3294 N N . GLY A 1 222 ? 8.334 2.288 -2.472 1.00 16.68 241 GLY A N 1
ATOM 3295 C CA . GLY A 1 222 ? 8.454 0.983 -1.869 1.00 16.10 241 GLY A CA 1
ATOM 3296 C C . GLY A 1 222 ? 9.235 1.029 -0.563 1.00 15.54 241 GLY A C 1
ATOM 3297 O O . GLY A 1 222 ? 9.526 2.088 -0.006 1.00 16.52 241 GLY A O 1
ATOM 3301 N N . PHE A 1 223 ? 9.563 -0.155 -0.056 1.00 14.24 242 PHE A N 1
ATOM 3302 C CA . PHE A 1 223 ? 10.312 -0.225 1.197 1.00 13.48 242 PHE A CA 1
ATOM 3303 C C . PHE A 1 223 ? 11.681 0.420 1.005 1.00 14.47 242 PHE A C 1
ATOM 3304 O O . PHE A 1 223 ? 12.387 0.108 0.051 1.00 17.59 242 PHE A O 1
ATOM 3321 N N . ASP A 1 224 ? 12.062 1.316 1.912 1.00 14.67 243 ASP A N 1
ATOM 3322 C CA . ASP A 1 224 ? 13.276 2.106 1.742 1.00 16.69 243 ASP A CA 1
ATOM 3323 C C . ASP A 1 224 ? 14.014 2.143 3.079 1.00 14.91 243 ASP A C 1
ATOM 3324 O O . ASP A 1 224 ? 13.478 1.773 4.127 1.00 14.91 243 ASP A O 1
ATOM 3333 N N . PHE A 1 225 ? 15.265 2.597 3.024 1.00 14.53 244 PHE A N 1
ATOM 3334 C CA . PHE A 1 225 ? 16.106 2.767 4.206 1.00 14.20 244 PHE A CA 1
ATOM 3335 C C . PHE A 1 225 ? 16.321 1.456 4.952 1.00 13.76 244 PHE A C 1
ATOM 3336 O O . PHE A 1 225 ? 16.424 1.439 6.178 1.00 13.32 244 PHE A O 1
ATOM 3353 N N . ALA A 1 226 ? 16.479 0.366 4.198 1.00 14.39 245 ALA A N 1
ATOM 3354 C CA . ALA A 1 226 ? 16.389 -0.962 4.756 1.00 14.57 245 ALA A CA 1
ATOM 3355 C C . ALA A 1 226 ? 17.562 -1.330 5.640 1.00 14.51 245 ALA A C 1
ATOM 3356 O O . ALA A 1 226 ? 17.452 -2.287 6.402 1.00 14.36 245 ALA A O 1
ATOM 3363 N N . GLU A 1 227 ? 18.678 -0.615 5.561 1.00 14.97 246 GLU A N 1
ATOM 3364 C CA . GLU A 1 227 ? 19.746 -0.889 6.513 1.00 15.21 246 GLU A CA 1
ATOM 3365 C C . GLU A 1 227 ? 19.338 -0.503 7.922 1.00 14.46 246 GLU A C 1
ATOM 3366 O O . GLU A 1 227 ? 19.956 -0.977 8.885 1.00 14.92 246 GLU A O 1
ATOM 3378 N N . TYR A 1 228 ? 18.295 0.334 8.064 1.00 13.49 247 TYR A N 1
ATOM 3379 C CA . TYR A 1 228 ? 17.917 0.908 9.351 1.00 13.47 247 TYR A CA 1
ATOM 3380 C C . TYR A 1 228 ? 16.495 0.603 9.771 1.00 12.57 247 TYR A C 1
ATOM 3381 O O . TYR A 1 228 ? 16.252 0.467 10.964 1.00 14.73 247 TYR A O 1
ATOM 3399 N N . THR A 1 229 ? 15.541 0.545 8.847 1.00 12.63 248 THR A N 1
ATOM 3400 C CA . THR A 1 229 ? 14.139 0.359 9.196 1.00 12.66 248 THR A CA 1
ATOM 3401 C C . THR A 1 229 ? 13.795 -1.127 9.252 1.00 11.80 248 THR A C 1
ATOM 3402 O O . THR A 1 229 ? 14.377 -1.944 8.544 1.00 13.10 248 THR A O 1
ATOM 3413 N N . ASP A 1 230 ? 12.827 -1.469 10.112 1.00 10.75 249 ASP A N 1
ATOM 3414 C CA . ASP A 1 230 ? 12.358 -2.842 10.262 1.00 10.80 249 ASP A CA 1
ATOM 3415 C C . ASP A 1 230 ? 11.025 -3.096 9.589 1.00 11.69 249 ASP A C 1
ATOM 3416 O O . ASP A 1 230 ? 10.810 -4.203 9.075 1.00 11.31 249 ASP A O 1
ATOM 3425 N N . ALA A 1 231 ? 10.138 -2.102 9.574 1.00 11.44 250 ALA A N 1
ATOM 3426 C CA . ALA A 1 231 ? 8.744 -2.340 9.222 1.00 11.15 250 ALA A CA 1
ATOM 3427 C C . ALA A 1 231 ? 8.225 -1.139 8.459 1.00 10.59 250 ALA A C 1
ATOM 3428 O O . ALA A 1 231 ? 8.551 0.008 8.786 1.00 11.14 250 ALA A O 1
ATOM 3435 N N . ALA A 1 232 ? 7.387 -1.408 7.463 1.00 10.09 251 ALA A N 1
ATOM 3436 C CA . ALA A 1 232 ? 6.708 -0.357 6.719 1.00 10.34 251 ALA A CA 1
ATOM 3437 C C . ALA A 1 232 ? 5.218 -0.648 6.659 1.00 10.80 251 ALA A C 1
ATOM 3438 O O . ALA A 1 232 ? 4.794 -1.792 6.482 1.00 11.23 251 ALA A O 1
ATOM 3445 N N . MET A 1 233 ? 4.427 0.397 6.808 1.00 10.25 252 MET A N 1
ATOM 3446 C CA . MET A 1 233 ? 2.990 0.316 6.643 1.00 9.91 252 MET A CA 1
ATOM 3447 C C . MET A 1 233 ? 2.573 0.615 5.202 1.00 10.69 252 MET A C 1
ATOM 3448 O O . MET A 1 233 ? 3.081 1.556 4.567 1.00 11.63 252 MET A O 1
ATOM 3462 N N . ILE A 1 234 ? 1.590 -0.153 4.739 1.00 10.53 253 ILE A N 1
ATOM 3463 C CA . ILE A 1 234 ? 0.830 0.149 3.524 1.00 10.32 253 ILE A CA 1
ATOM 3464 C C . ILE A 1 234 ? -0.477 0.750 4.028 1.00 10.55 253 ILE A C 1
ATOM 3465 O O . ILE A 1 234 ? -1.444 0.038 4.289 1.00 11.79 253 ILE A O 1
ATOM 3481 N N . GLU A 1 235 ? -0.481 2.074 4.231 1.00 10.90 254 GLU A N 1
ATOM 3482 C CA . GLU A 1 235 ? -1.570 2.711 4.958 1.00 10.93 254 GLU A CA 1
ATOM 3483 C C . GLU A 1 235 ? -2.848 2.787 4.141 1.00 11.22 254 GLU A C 1
ATOM 3484 O O . GLU A 1 235 ? -3.949 2.786 4.709 1.00 12.09 254 GLU A O 1
ATOM 3496 N N . HIS A 1 236 ? -2.725 2.918 2.824 1.00 12.41 255 HIS A N 1
ATOM 3497 C CA . HIS A 1 236 ? -3.857 3.278 1.978 1.00 12.28 255 HIS A CA 1
ATOM 3498 C C . HIS A 1 236 ? -4.380 2.115 1.156 1.00 13.11 255 HIS A C 1
ATOM 3499 O O . HIS A 1 236 ? -5.041 2.343 0.142 1.00 13.86 255 HIS A O 1
ATOM 3513 N N . PHE A 1 237 ? -4.137 0.871 1.577 1.00 13.24 256 PHE A N 1
ATOM 3514 C CA . PHE A 1 237 ? -4.467 -0.247 0.715 1.00 12.63 256 PHE A CA 1
ATOM 3515 C C . PHE A 1 237 ? -5.914 -0.186 0.231 1.00 12.64 256 PHE A C 1
ATOM 3516 O O . PHE A 1 237 ? -6.851 -0.163 1.034 1.00 12.63 256 PHE A O 1
ATOM 3533 N N . GLY A 1 238 ? -6.092 -0.252 -1.091 1.00 13.30 257 GLY A N 1
ATOM 3534 C CA . GLY A 1 238 ? -7.403 -0.335 -1.707 1.00 13.13 257 GLY A CA 1
ATOM 3535 C C . GLY A 1 238 ? -8.254 0.913 -1.652 1.00 13.13 257 GLY A C 1
ATOM 3536 O O . GLY A 1 238 ? -9.404 0.875 -2.126 1.00 14.39 257 GLY A O 1
ATOM 3540 N N . HIS A 1 239 ? -7.722 2.019 -1.140 1.00 13.09 258 HIS A N 1
ATOM 3541 C CA . HIS A 1 239 ? -8.514 3.197 -0.812 1.00 13.96 258 HIS A CA 1
ATOM 3542 C C . HIS A 1 239 ? -7.729 4.453 -1.146 1.00 14.45 258 HIS A C 1
ATOM 3543 O O . HIS A 1 239 ? -6.593 4.405 -1.628 1.00 15.33 258 HIS A O 1
ATOM 3557 N N . PHE A 1 240 ? -8.366 5.595 -0.906 1.00 14.68 259 PHE A N 1
ATOM 3558 C CA . PHE A 1 240 ? -7.778 6.914 -1.167 1.00 14.07 259 PHE A CA 1
ATOM 3559 C C . PHE A 1 240 ? -7.397 6.979 -2.643 1.00 16.10 259 PHE A C 1
ATOM 3560 O O . PHE A 1 240 ? -8.275 6.778 -3.492 1.00 18.51 259 PHE A O 1
ATOM 3577 N N . GLN A 1 241 ? -6.142 7.256 -2.989 1.00 16.97 260 GLN A N 1
ATOM 3578 C CA . GLN A 1 241 ? -5.700 7.261 -4.375 1.00 19.07 260 GLN A CA 1
ATOM 3579 C C . GLN A 1 241 ? -5.056 5.934 -4.777 1.00 18.03 260 GLN A C 1
ATOM 3580 O O . GLN A 1 241 ? -4.377 5.866 -5.811 1.00 18.13 260 GLN A O 1
ATOM 3594 N N . SER A 1 242 ? -5.286 4.871 -4.003 1.00 16.33 261 SER A N 1
ATOM 3595 C CA . SER A 1 242 ? -4.655 3.580 -4.222 1.00 15.34 261 SER A CA 1
ATOM 3596 C C . SER A 1 242 ? -5.658 2.477 -4.525 1.00 15.20 261 SER A C 1
ATOM 3597 O O . SER A 1 242 ? -5.326 1.296 -4.371 1.00 15.97 261 SER A O 1
ATOM 3605 N N . ALA A 1 243 ? -6.871 2.827 -4.967 1.00 15.83 262 ALA A N 1
ATOM 3606 C CA . ALA A 1 243 ? -7.924 1.830 -5.148 1.00 16.31 262 ALA A CA 1
ATOM 3607 C C . ALA A 1 243 ? -7.869 1.108 -6.490 1.00 17.13 262 ALA A C 1
ATOM 3608 O O . ALA A 1 243 ? -8.542 0.088 -6.649 1.00 17.95 262 ALA A O 1
ATOM 3615 N N . SER A 1 244 ? -7.072 1.573 -7.439 1.00 16.90 263 SER A N 1
ATOM 3616 C CA . SER A 1 244 ? -7.054 0.938 -8.746 1.00 17.25 263 SER A CA 1
ATOM 3617 C C . SER A 1 244 ? -6.393 -0.434 -8.665 1.00 17.22 263 SER A C 1
ATOM 3618 O O . SER A 1 244 ? -5.571 -0.711 -7.792 1.00 17.11 263 SER A O 1
ATOM 3626 N N . LYS A 1 245 ? -6.758 -1.304 -9.615 1.00 18.53 264 LYS A N 1
ATOM 3627 C CA . LYS A 1 245 ? -6.136 -2.623 -9.665 1.00 18.98 264 LYS A CA 1
ATOM 3628 C C . LYS A 1 245 ? -4.626 -2.496 -9.809 1.00 18.40 264 LYS A C 1
ATOM 3629 O O . LYS A 1 245 ? -3.870 -3.282 -9.221 1.00 17.72 264 LYS A O 1
ATOM 3648 N N . GLU A 1 246 ? -4.165 -1.494 -10.564 1.00 19.15 265 GLU A N 1
ATOM 3649 C CA . GLU A 1 246 ? -2.730 -1.314 -10.761 1.00 19.41 265 GLU A CA 1
ATOM 3650 C C . GLU A 1 246 ? -2.027 -1.008 -9.443 1.00 17.55 265 GLU A C 1
ATOM 3651 O O . GLU A 1 246 ? -0.976 -1.583 -9.132 1.00 17.47 265 GLU A O 1
ATOM 3663 N N . THR A 1 247 ? -2.587 -0.094 -8.651 1.00 16.51 266 THR A N 1
ATOM 3664 C CA . THR A 1 247 ? -1.929 0.267 -7.402 1.00 15.59 266 THR A CA 1
ATOM 3665 C C . THR A 1 247 ? -2.097 -0.816 -6.347 1.00 14.77 266 THR A C 1
ATOM 3666 O O . THR A 1 247 ? -1.182 -1.031 -5.547 1.00 15.07 266 THR A O 1
ATOM 3677 N N . MET A 1 248 ? -3.239 -1.506 -6.322 1.00 14.65 267 MET A N 1
ATOM 3678 C CA . MET A 1 248 ? -3.349 -2.639 -5.414 1.00 13.85 267 MET A CA 1
ATOM 3679 C C . MET A 1 248 ? -2.322 -3.722 -5.707 1.00 14.56 267 MET A C 1
ATOM 3680 O O . MET A 1 248 ? -1.714 -4.286 -4.784 1.00 14.36 267 MET A O 1
ATOM 3694 N N . LEU A 1 249 ? -2.144 -4.059 -6.984 1.00 15.08 268 LEU A N 1
ATOM 3695 C CA . LEU A 1 249 ? -1.160 -5.075 -7.320 1.00 16.18 268 LEU A CA 1
ATOM 3696 C C . LEU A 1 249 ? 0.234 -4.627 -6.896 1.00 15.11 268 LEU A C 1
ATOM 3697 O O . LEU A 1 249 ? 1.011 -5.420 -6.339 1.00 15.47 268 LEU A O 1
ATOM 3713 N N A ARG A 1 250 ? 0.564 -3.350 -7.127 0.57 15.66 269 ARG A N 1
ATOM 3714 N N B ARG A 1 250 ? 0.567 -3.353 -7.133 0.43 15.71 269 ARG A N 1
ATOM 3715 C CA A ARG A 1 250 ? 1.875 -2.842 -6.726 0.57 15.12 269 ARG A CA 1
ATOM 3716 C CA B ARG A 1 250 ? 1.876 -2.858 -6.717 0.43 15.47 269 ARG A CA 1
ATOM 3717 C C A ARG A 1 250 ? 2.079 -2.958 -5.219 0.57 15.07 269 ARG A C 1
ATOM 3718 C C B ARG A 1 250 ? 2.066 -3.008 -5.214 0.43 15.11 269 ARG A C 1
ATOM 3719 O O A ARG A 1 250 ? 3.161 -3.339 -4.765 0.57 14.91 269 ARG A O 1
ATOM 3720 O O B ARG A 1 250 ? 3.123 -3.454 -4.756 0.43 14.84 269 ARG A O 1
ATOM 3761 N N . ASP A 1 251 ? 1.044 -2.670 -4.427 1.00 14.15 270 ASP A N 1
ATOM 3762 C CA . ASP A 1 2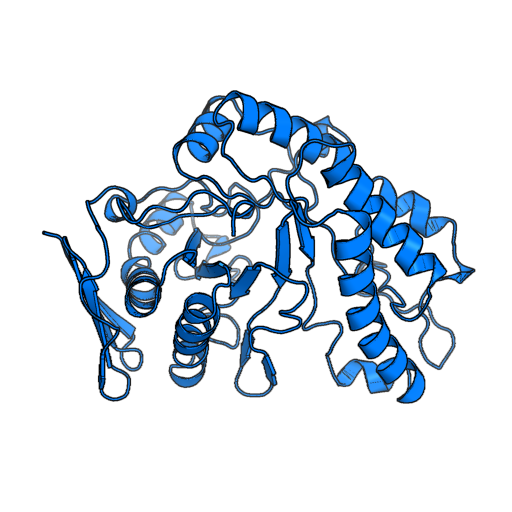51 ? 1.170 -2.785 -2.976 1.00 13.51 270 ASP A CA 1
ATOM 3763 C C . ASP A 1 251 ? 1.352 -4.234 -2.546 1.00 13.26 270 ASP A C 1
ATOM 3764 O O . ASP A 1 251 ? 2.193 -4.527 -1.693 1.00 12.88 270 ASP A O 1
ATOM 3773 N N . ILE A 1 252 ? 0.570 -5.152 -3.122 1.00 13.15 271 ILE A N 1
ATOM 3774 C CA . ILE A 1 252 ? 0.675 -6.562 -2.751 1.00 13.32 271 ILE A CA 1
ATOM 3775 C C . ILE A 1 252 ? 2.054 -7.108 -3.127 1.00 14.55 271 ILE A C 1
ATOM 3776 O O . ILE A 1 252 ? 2.693 -7.825 -2.344 1.00 14.64 271 ILE A O 1
ATOM 3792 N N . LEU A 1 253 ? 2.530 -6.780 -4.336 1.00 14.75 272 LEU A N 1
ATOM 3793 C CA . LEU A 1 253 ? 3.832 -7.273 -4.772 1.00 14.14 272 LEU A CA 1
ATOM 3794 C C . LEU A 1 253 ? 4.949 -6.701 -3.908 1.00 13.34 272 LEU A C 1
ATOM 3795 O O . LEU A 1 253 ? 5.941 -7.392 -3.641 1.00 13.65 272 LEU A O 1
ATOM 3811 N N . GLU A 1 254 ? 4.812 -5.455 -3.454 1.00 12.82 273 GLU A N 1
ATOM 3812 C CA . GLU A 1 254 ? 5.849 -4.885 -2.597 1.00 13.25 273 GLU A CA 1
ATOM 3813 C C . GLU A 1 254 ? 5.830 -5.513 -1.208 1.00 12.79 273 GLU A C 1
ATOM 3814 O O . GLU A 1 254 ? 6.892 -5.730 -0.613 1.00 12.93 273 GLU A O 1
ATOM 3826 N N . MET A 1 255 ? 4.643 -5.808 -0.669 1.00 12.26 274 MET A N 1
ATOM 3827 C CA . MET A 1 255 ? 4.584 -6.623 0.543 1.00 12.34 274 MET A CA 1
ATOM 3828 C C . MET A 1 255 ? 5.342 -7.922 0.364 1.00 11.94 274 MET A C 1
ATOM 3829 O O . MET A 1 255 ? 6.168 -8.295 1.202 1.00 12.53 274 MET A O 1
ATOM 3843 N N . GLN A 1 256 ? 5.021 -8.652 -0.700 1.00 12.42 275 GLN A N 1
ATOM 3844 C CA . GLN A 1 256 ? 5.671 -9.933 -0.950 1.00 13.35 275 GLN A CA 1
ATOM 3845 C C . GLN A 1 256 ? 7.180 -9.765 -1.019 1.00 13.49 275 GLN A C 1
ATOM 3846 O O . GLN A 1 256 ? 7.932 -10.531 -0.395 1.00 14.48 275 GLN A O 1
ATOM 3860 N N . ARG A 1 257 ? 7.643 -8.776 -1.788 1.00 13.01 276 ARG A N 1
ATOM 3861 C CA . ARG A 1 257 ? 9.081 -8.595 -1.991 1.00 13.42 276 ARG A CA 1
ATOM 3862 C C . ARG A 1 257 ? 9.787 -8.192 -0.702 1.00 13.50 276 ARG A C 1
ATOM 3863 O O . ARG A 1 257 ? 10.800 -8.783 -0.324 1.00 13.77 276 ARG A O 1
ATOM 3884 N N . ALA A 1 258 ? 9.266 -7.187 -0.007 1.00 12.90 277 ALA A N 1
ATOM 3885 C CA . ALA A 1 258 ? 9.965 -6.701 1.175 1.00 13.13 277 ALA A CA 1
ATOM 3886 C C . ALA A 1 258 ? 9.965 -7.733 2.290 1.00 12.14 277 ALA A C 1
ATOM 3887 O O . ALA A 1 258 ? 10.966 -7.892 2.995 1.00 12.88 277 ALA A O 1
ATOM 3894 N N . ALA A 1 259 ? 8.864 -8.460 2.463 1.00 11.86 278 ALA A N 1
ATOM 3895 C CA . ALA A 1 259 ? 8.840 -9.481 3.500 1.00 12.76 278 ALA A CA 1
ATOM 3896 C C . ALA A 1 259 ? 9.705 -10.676 3.121 1.00 14.07 278 ALA A C 1
ATOM 3897 O O . ALA A 1 259 ? 10.346 -11.279 3.991 1.00 15.53 278 ALA A O 1
ATOM 3904 N N . LYS A 1 260 ? 9.766 -11.024 1.833 1.00 14.48 279 LYS A N 1
ATOM 3905 C CA . LYS A 1 260 ? 10.688 -12.089 1.457 1.00 15.98 279 LYS A CA 1
ATOM 3906 C C . LYS A 1 260 ? 12.138 -11.681 1.720 1.00 16.68 279 LYS A C 1
ATOM 3907 O O . LYS A 1 260 ? 12.994 -12.542 1.971 1.00 18.32 279 LYS A O 1
ATOM 3926 N N . ALA A 1 261 ? 12.425 -10.381 1.690 1.00 15.86 280 ALA A N 1
ATOM 3927 C CA . ALA A 1 261 ? 13.760 -9.867 1.982 1.00 16.93 280 ALA A CA 1
ATOM 3928 C C . ALA A 1 261 ? 14.009 -9.711 3.474 1.00 16.96 280 ALA A C 1
ATOM 3929 O O . ALA A 1 261 ? 15.074 -9.214 3.861 1.00 19.59 280 ALA A O 1
ATOM 3936 N N . GLY A 1 262 ? 13.049 -10.092 4.313 1.00 14.87 281 GLY A N 1
ATOM 3937 C CA . GLY A 1 262 ? 13.250 -10.141 5.742 1.00 13.99 281 GLY A CA 1
ATOM 3938 C C . GLY A 1 262 ? 12.607 -9.026 6.533 1.00 13.04 281 GLY A C 1
ATOM 3939 O O . GLY A 1 262 ? 12.841 -8.943 7.744 1.00 14.85 281 GLY A O 1
ATOM 3943 N N . LYS A 1 263 ? 11.849 -8.146 5.894 1.00 12.44 282 LYS A N 1
ATOM 3944 C CA . LYS A 1 263 ? 11.228 -7.024 6.594 1.00 11.70 282 LYS A CA 1
ATOM 3945 C C . LYS A 1 263 ? 9.831 -7.366 7.109 1.00 11.62 282 LYS A C 1
ATOM 3946 O O . LYS A 1 263 ? 9.190 -8.319 6.666 1.00 12.10 282 LYS A O 1
ATOM 3965 N N . ILE A 1 264 ? 9.360 -6.536 8.039 1.00 11.03 283 ILE A N 1
ATOM 3966 C CA . ILE A 1 264 ? 7.973 -6.538 8.486 1.00 10.52 283 ILE A CA 1
ATOM 3967 C C . ILE A 1 264 ? 7.164 -5.627 7.574 1.00 10.26 283 ILE A C 1
ATOM 3968 O O . ILE A 1 264 ? 7.606 -4.524 7.236 1.00 11.22 283 ILE A O 1
ATOM 3984 N N . VAL A 1 265 ? 5.960 -6.064 7.202 1.00 10.26 284 VAL A N 1
ATOM 3985 C CA . VAL A 1 265 ? 5.038 -5.244 6.418 1.00 10.74 284 VAL A CA 1
ATOM 3986 C C . VAL A 1 265 ? 3.696 -5.256 7.113 1.00 11.40 284 VAL A C 1
ATOM 3987 O O . VAL A 1 265 ? 3.225 -6.320 7.521 1.00 10.70 284 VAL A O 1
ATOM 4000 N N . VAL A 1 266 ? 3.106 -4.079 7.296 1.00 14.89 285 VAL A N 1
ATOM 4001 C CA . VAL A 1 266 ? 1.817 -3.942 7.963 1.00 14.89 285 VAL A CA 1
ATOM 4002 C C . VAL A 1 266 ? 0.875 -3.402 6.900 1.00 14.89 285 VAL A C 1
ATOM 4003 O O . VAL A 1 266 ? 1.022 -2.258 6.449 1.00 14.89 285 VAL A O 1
ATOM 4007 N N . LEU A 1 267 ? -0.119 -4.204 6.518 1.00 11.42 286 LEU A N 1
ATOM 4008 C CA . LEU A 1 267 ? -1.086 -3.801 5.505 1.00 11.56 286 LEU A CA 1
ATOM 4009 C C . LEU A 1 267 ? -2.343 -3.298 6.209 1.00 11.36 286 LEU A C 1
ATOM 4010 O O . LEU A 1 267 ? -2.994 -4.042 6.948 1.00 11.22 286 LEU A O 1
ATOM 4026 N N . LYS A 1 268 ? -2.659 -2.026 6.002 1.00 14.89 287 LYS A N 1
ATOM 4027 C CA . LYS A 1 268 ? -3.807 -1.405 6.656 1.00 14.89 287 LYS A CA 1
ATOM 4028 C C . LYS A 1 268 ? -5.010 -1.546 5.734 1.00 16.96 287 LYS A C 1
ATOM 4029 O O . LYS A 1 268 ? -5.152 -0.819 4.748 1.00 16.82 287 LYS A O 1
ATOM 4035 N N . GLY A 1 269 ? -5.870 -2.504 6.049 1.00 13.74 288 GLY A N 1
ATOM 4036 C CA . GLY A 1 269 ? -7.117 -2.629 5.347 1.00 12.90 288 GLY A CA 1
ATOM 4037 C C . GLY A 1 269 ? -8.185 -1.691 5.883 1.00 12.28 288 GLY A C 1
ATOM 4038 O O . GLY A 1 269 ? -8.185 -1.304 7.053 1.00 12.53 288 GLY A O 1
ATOM 4042 N N . TRP A 1 270 ? -9.106 -1.327 4.991 1.00 11.36 289 TRP A N 1
ATOM 4043 C CA . TRP A 1 270 ? -10.200 -0.411 5.288 1.00 11.64 289 TRP A CA 1
ATOM 4044 C C . TRP A 1 270 ? -11.518 -1.161 5.141 1.00 11.40 289 TRP A C 1
ATOM 4045 O O . TRP A 1 270 ? -11.707 -1.907 4.178 1.00 12.90 289 TRP A O 1
ATOM 4066 N N . ALA A 1 271 ? -12.420 -0.949 6.101 1.00 11.44 290 ALA A N 1
ATOM 4067 C CA . ALA A 1 271 ? -13.637 -1.740 6.230 1.00 12.56 290 ALA A CA 1
ATOM 4068 C C . ALA A 1 271 ? -14.772 -1.257 5.346 1.00 13.13 290 ALA A C 1
ATOM 4069 O O . ALA A 1 271 ? -15.925 -1.178 5.800 1.00 13.52 290 ALA A O 1
ATOM 4076 N N . GLY A 1 272 ? -14.452 -0.976 4.076 1.00 13.13 291 GLY A N 1
ATOM 4077 C CA . GLY A 1 272 ? -15.429 -0.539 3.090 1.00 13.70 291 GLY A CA 1
ATOM 4078 C C . GLY A 1 272 ? -15.589 0.954 2.989 1.00 13.63 291 GLY A C 1
ATOM 4079 O O . GLY A 1 272 ? -16.366 1.430 2.147 1.00 15.58 291 GLY A O 1
ATOM 4083 N N . PHE A 1 273 ? -14.897 1.699 3.832 1.00 13.07 292 PHE A N 1
ATOM 4084 C CA . PHE A 1 273 ? -14.969 3.148 3.927 1.00 12.52 292 PHE A CA 1
ATOM 4085 C C . PHE A 1 273 ? -13.852 3.575 4.858 1.00 12.12 292 PHE A C 1
ATOM 4086 O O . PHE A 1 273 ? -13.233 2.746 5.538 1.00 11.72 292 PHE A O 1
ATOM 4103 N N . THR A 1 274 ? -13.597 4.878 4.882 1.00 12.38 293 THR A N 1
ATOM 4104 C CA . THR A 1 274 ? -12.543 5.423 5.713 1.00 12.73 293 THR A CA 1
ATOM 4105 C C . THR A 1 274 ? -13.096 6.541 6.581 1.00 12.53 293 THR A C 1
ATOM 4106 O O . THR A 1 274 ? -14.212 7.035 6.376 1.00 12.36 293 THR A O 1
ATOM 4117 N N . PHE A 1 275 ? -12.249 7.000 7.509 1.00 12.91 294 PHE A N 1
ATOM 4118 C CA . PHE A 1 275 ? -12.654 8.035 8.448 1.00 13.37 294 PHE A CA 1
ATOM 4119 C C . PHE A 1 275 ? -12.894 9.397 7.813 1.00 12.77 294 PHE A C 1
ATOM 4120 O O . PHE A 1 275 ? -13.430 10.277 8.497 1.00 14.22 294 PHE A O 1
ATOM 4137 N N . ILE A 1 276 ? -12.526 9.599 6.541 1.00 12.78 295 ILE A N 1
ATOM 4138 C CA . ILE A 1 276 ? -12.838 10.855 5.855 1.00 12.76 295 ILE A CA 1
ATOM 4139 C C . ILE A 1 276 ? -14.078 10.752 4.966 1.00 12.19 295 ILE A C 1
ATOM 4140 O O . ILE A 1 276 ? -14.493 11.755 4.354 1.00 13.18 295 ILE A O 1
ATOM 4156 N N . ASP A 1 277 ? -14.706 9.586 4.897 1.00 12.53 296 ASP A N 1
ATOM 4157 C CA . ASP A 1 277 ? -15.920 9.409 4.095 1.00 13.01 296 ASP A CA 1
ATOM 4158 C C . ASP A 1 277 ? -17.107 9.828 4.961 1.00 12.72 296 ASP A C 1
ATOM 4159 O O . ASP A 1 277 ? -17.565 9.064 5.820 1.00 13.11 296 ASP A O 1
ATOM 4168 N N . ASP A 1 278 ? -17.641 11.027 4.704 1.00 13.81 297 ASP A N 1
ATOM 4169 C CA . ASP A 1 278 ? -18.578 11.643 5.642 1.00 14.49 297 ASP A CA 1
ATOM 4170 C C . ASP A 1 278 ? -19.885 10.864 5.768 1.00 14.58 297 ASP A C 1
ATOM 4171 O O . ASP A 1 278 ? -20.323 10.547 6.885 1.00 14.92 297 ASP A O 1
ATOM 4180 N N A GLN A 1 279 ? -20.538 10.561 4.640 0.56 14.62 298 GLN A N 1
ATOM 4181 N N B GLN A 1 279 ? -20.544 10.565 4.648 0.44 14.97 298 GLN A N 1
ATOM 4182 C CA A GLN A 1 279 ? -21.806 9.830 4.704 0.56 14.75 298 GLN A CA 1
ATOM 4183 C CA B GLN A 1 279 ? -21.813 9.843 4.741 0.44 15.44 298 GLN A CA 1
ATOM 4184 C C A GLN A 1 279 ? -21.623 8.488 5.400 0.56 13.78 298 GLN A C 1
ATOM 4185 C C B GLN A 1 279 ? -21.623 8.486 5.414 0.44 14.12 298 GLN A C 1
ATOM 4186 O O A GLN A 1 279 ? -22.440 8.090 6.238 0.56 14.33 298 GLN A O 1
ATOM 4187 O O B GLN A 1 279 ? -22.435 8.075 6.250 0.44 14.47 298 GLN A O 1
ATOM 4214 N N . ALA A 1 280 ? -20.535 7.791 5.090 1.00 13.21 299 ALA A N 1
ATOM 4215 C CA . ALA A 1 280 ? -20.279 6.499 5.712 1.00 12.76 299 ALA A CA 1
ATOM 4216 C C . ALA A 1 280 ? -20.011 6.626 7.207 1.00 12.14 299 ALA A C 1
ATOM 4217 O O . ALA A 1 280 ? -20.482 5.788 7.998 1.00 12.39 299 ALA A O 1
ATOM 4224 N N . MET A 1 281 ? -19.267 7.666 7.607 1.00 12.49 300 MET A N 1
ATOM 4225 C CA . MET A 1 281 ? -18.968 7.894 9.016 1.00 13.44 300 MET A CA 1
ATOM 4226 C C . MET A 1 281 ? -20.169 8.338 9.818 1.00 13.54 300 MET A C 1
ATOM 4227 O O . MET A 1 281 ? -20.153 8.229 11.048 1.00 15.56 300 MET A O 1
ATOM 4241 N N . ARG A 1 282 ? -21.224 8.801 9.161 1.00 13.48 301 ARG A N 1
ATOM 4242 C CA . ARG A 1 282 ? -22.426 9.212 9.874 1.00 15.21 301 ARG A CA 1
ATOM 4243 C C . ARG A 1 282 ? -23.371 8.045 10.137 1.00 14.98 301 ARG A C 1
ATOM 4244 O O . ARG A 1 282 ? -24.328 8.207 10.887 1.00 16.15 301 ARG A O 1
ATOM 4265 N N . LYS A 1 283 ? -23.122 6.873 9.558 1.00 14.05 302 LYS A N 1
ATOM 4266 C CA . LYS A 1 283 ? -24.068 5.780 9.692 1.00 14.22 302 LYS A CA 1
ATOM 4267 C C . LYS A 1 283 ? -24.063 5.243 11.123 1.00 13.85 302 LYS A C 1
ATOM 4268 O O . LYS A 1 283 ? -23.020 5.213 11.790 1.00 14.36 302 LYS A O 1
ATOM 4287 N N . PRO A 1 284 ? -25.213 4.762 11.605 1.00 13.80 303 PRO A N 1
ATOM 4288 C CA . PRO A 1 284 ? -25.237 4.106 12.919 1.00 14.49 303 PRO A CA 1
ATOM 4289 C C . PRO A 1 284 ? -24.201 3.001 12.994 1.00 14.13 303 PRO A C 1
ATOM 4290 O O . PRO A 1 284 ? -23.921 2.326 12.007 1.00 13.79 303 PRO A O 1
ATOM 4301 N N . LEU A 1 285 ? -23.675 2.793 14.202 1.00 14.25 304 LEU A N 1
ATOM 4302 C CA . LEU A 1 285 ? -22.632 1.791 14.410 1.00 14.41 304 LEU A CA 1
ATOM 4303 C C . LEU A 1 285 ? -23.039 0.411 13.907 1.00 14.00 304 LEU A C 1
ATOM 4304 O O . LEU A 1 285 ? -22.225 -0.284 13.302 1.00 13.54 304 LEU A O 1
ATOM 4320 N N . THR A 1 286 ? -24.278 -0.027 14.163 1.00 15.39 305 THR A N 1
ATOM 4321 C CA . THR A 1 286 ? -24.665 -1.355 13.700 1.00 15.95 305 THR A CA 1
ATOM 4322 C C . THR A 1 286 ? -24.579 -1.460 12.183 1.00 15.11 305 THR A C 1
ATOM 4323 O O . THR A 1 286 ? -24.187 -2.509 11.660 1.00 16.95 305 THR A O 1
ATOM 4334 N N . GLN A 1 287 ? -24.895 -0.370 11.460 1.00 14.36 306 GLN A N 1
ATOM 4335 C CA . GLN A 1 287 ? -24.761 -0.392 10.010 1.00 14.10 306 GLN A CA 1
ATOM 4336 C C . GLN A 1 287 ? -23.293 -0.357 9.592 1.00 13.24 306 GLN A C 1
ATOM 4337 O O . GLN A 1 287 ? -22.898 -1.053 8.655 1.00 13.46 306 GLN A O 1
ATOM 4351 N N . LYS A 1 288 ? -22.460 0.413 10.293 1.00 13.00 307 LYS A N 1
ATOM 4352 C CA . LYS A 1 288 ? -21.024 0.362 10.018 1.00 12.64 307 LYS A CA 1
ATOM 4353 C C . LYS A 1 288 ? -20.503 -1.061 10.155 1.00 13.58 307 LYS A C 1
ATOM 4354 O O . LYS A 1 288 ? -19.671 -1.509 9.361 1.00 13.71 307 LYS A O 1
ATOM 4373 N N . ARG A 1 289 ? -20.969 -1.779 11.174 1.00 14.69 308 ARG A N 1
ATOM 4374 C CA . ARG A 1 289 ? -20.521 -3.150 11.371 1.00 15.22 308 ARG A CA 1
ATOM 4375 C C . ARG A 1 289 ? -20.990 -4.059 10.245 1.00 16.11 308 ARG A C 1
ATOM 4376 O O . ARG A 1 289 ? -20.252 -4.965 9.833 1.00 16.73 308 ARG A O 1
ATOM 4397 N N . ARG A 1 290 ? -22.217 -3.856 9.747 1.00 16.04 309 ARG A N 1
ATOM 4398 C CA . ARG A 1 290 ? -22.667 -4.655 8.607 1.00 16.40 309 ARG A CA 1
ATOM 4399 C C . ARG A 1 290 ? -21.798 -4.397 7.387 1.00 15.31 309 ARG A C 1
ATOM 4400 O O . ARG A 1 290 ? -21.364 -5.339 6.711 1.00 16.25 309 ARG A O 1
ATOM 4421 N N . VAL A 1 291 ? -21.499 -3.125 7.117 1.00 14.61 310 VAL A N 1
ATOM 4422 C CA . VAL A 1 291 ? -20.613 -2.796 6.011 1.00 14.51 310 VAL A CA 1
ATOM 4423 C C . VAL A 1 291 ? -19.241 -3.422 6.228 1.00 13.80 310 VAL A C 1
ATOM 4424 O O . VAL A 1 291 ? -18.655 -4.001 5.303 1.00 13.75 310 VAL A O 1
ATOM 4437 N N . ALA A 1 292 ? -18.709 -3.319 7.453 1.00 12.78 311 ALA A N 1
ATOM 4438 C CA . ALA A 1 292 ? -17.391 -3.878 7.729 1.00 12.49 311 ALA A CA 1
ATOM 4439 C C . ALA A 1 292 ? -17.370 -5.392 7.539 1.00 13.98 311 ALA A C 1
ATOM 4440 O O . ALA A 1 292 ? -16.395 -5.939 7.018 1.00 13.94 311 ALA A O 1
ATOM 4447 N N A LYS A 1 293 ? -18.427 -6.092 7.961 0.45 15.03 312 LYS A N 1
ATOM 4448 N N B LYS A 1 293 ? -18.425 -6.092 7.958 0.55 14.48 312 LYS A N 1
ATOM 4449 C CA A LYS A 1 293 ? -18.475 -7.538 7.749 0.45 16.56 312 LYS A CA 1
ATOM 4450 C CA B LYS A 1 293 ? -18.456 -7.536 7.751 0.55 15.61 312 LYS A CA 1
ATOM 4451 C C A LYS A 1 293 ? -18.459 -7.863 6.264 0.45 16.14 312 LYS A C 1
ATOM 4452 C C B LYS A 1 293 ? -18.457 -7.867 6.264 0.55 15.63 312 LYS A C 1
ATOM 4453 O O A LYS A 1 293 ? -17.717 -8.749 5.823 0.45 16.97 312 LYS A O 1
ATOM 4454 O O B LYS A 1 293 ? -17.727 -8.762 5.821 0.55 16.66 312 LYS A O 1
ATOM 4491 N N . ASP A 1 294 ? -19.260 -7.140 5.474 1.00 15.68 313 ASP A N 1
ATOM 4492 C CA . ASP A 1 294 ? -19.361 -7.446 4.051 1.00 18.22 313 ASP A CA 1
ATOM 4493 C C . ASP A 1 294 ? -18.081 -7.085 3.315 1.00 17.66 313 ASP A C 1
ATOM 4494 O O . ASP A 1 294 ? -17.772 -7.671 2.271 1.00 19.71 313 ASP A O 1
ATOM 4503 N N . SER A 1 295 ? -17.319 -6.140 3.846 1.00 15.42 314 SER A N 1
ATOM 4504 C CA . SER A 1 295 ? -16.171 -5.585 3.155 1.00 14.42 314 SER A CA 1
ATOM 4505 C C . SER A 1 295 ? -14.865 -6.285 3.512 1.00 12.91 314 SER A C 1
ATOM 4506 O O . SER A 1 295 ? -13.821 -5.933 2.966 1.00 13.82 314 SER A O 1
ATOM 4514 N N . LEU A 1 296 ? -14.894 -7.278 4.395 1.00 12.95 315 LEU A N 1
ATOM 4515 C CA . LEU A 1 296 ? -13.661 -7.879 4.894 1.00 12.64 315 LEU A CA 1
ATOM 4516 C C . LEU A 1 296 ? -13.000 -8.801 3.884 1.00 13.54 315 LEU A C 1
ATOM 4517 O O . LEU A 1 296 ? -11.768 -8.795 3.746 1.00 12.95 315 LEU A O 1
ATOM 4533 N N . LYS A 1 297 ? -13.787 -9.628 3.201 1.00 14.07 316 LYS A N 1
ATOM 4534 C CA . LYS A 1 297 ? -13.194 -10.716 2.426 1.00 14.06 316 LYS A CA 1
ATOM 4535 C C . LYS A 1 297 ? -12.215 -10.209 1.376 1.00 14.41 316 LYS A C 1
ATOM 4536 O O . LYS A 1 297 ? -11.150 -10.805 1.176 1.00 14.51 316 LYS A O 1
ATOM 4555 N N . PHE A 1 298 ? -12.555 -9.125 0.675 1.00 14.37 317 PHE A N 1
ATOM 4556 C CA . PHE A 1 298 ? -11.669 -8.654 -0.390 1.00 14.36 317 PHE A CA 1
ATOM 4557 C C . PHE A 1 298 ? -10.285 -8.248 0.125 1.00 13.11 317 PHE A C 1
ATOM 4558 O O . PHE A 1 298 ? -9.282 -8.832 -0.320 1.00 13.65 317 PHE A O 1
ATOM 4575 N N . PRO A 1 299 ? -10.146 -7.284 1.035 1.00 12.60 318 PRO A N 1
ATOM 4576 C CA . PRO A 1 299 ? -8.794 -6.933 1.505 1.00 12.86 318 PRO A CA 1
ATOM 4577 C C . PRO A 1 299 ? -8.118 -8.068 2.254 1.00 12.78 318 PRO A C 1
ATOM 4578 O O . PRO A 1 299 ? -6.888 -8.195 2.180 1.00 12.28 318 PRO A O 1
ATOM 4589 N N . LEU A 1 300 ? -8.873 -8.887 2.993 1.00 11.89 319 LEU A N 1
ATOM 4590 C CA . LEU A 1 300 ? -8.251 -10.020 3.670 1.00 12.24 319 LEU A CA 1
ATOM 4591 C C . LEU A 1 300 ? -7.657 -10.990 2.663 1.00 12.30 319 LEU A C 1
ATOM 4592 O O . LEU A 1 300 ? -6.550 -11.499 2.854 1.00 13.61 319 LEU A O 1
ATOM 4608 N N . ALA A 1 301 ? -8.394 -11.277 1.590 1.00 12.40 320 ALA A N 1
ATOM 4609 C CA . ALA A 1 301 ? -7.865 -12.147 0.550 1.00 13.20 320 ALA A CA 1
ATOM 4610 C C . ALA A 1 301 ? -6.649 -11.531 -0.138 1.00 12.76 320 ALA A C 1
ATOM 4611 O O . ALA A 1 301 ? -5.700 -12.241 -0.472 1.00 14.04 320 ALA A O 1
ATOM 4618 N N . CYS A 1 302 ? -6.673 -10.212 -0.392 1.00 12.62 321 CYS A N 1
ATOM 4619 C CA . CYS A 1 302 ? -5.497 -9.552 -0.954 1.00 13.14 321 CYS A CA 1
ATOM 4620 C C . CYS A 1 302 ? -4.296 -9.730 -0.037 1.00 12.55 321 CYS A C 1
ATOM 4621 O O . CYS A 1 302 ? -3.193 -10.069 -0.486 1.00 13.21 321 CYS A O 1
ATOM 4629 N N . PHE A 1 303 ? -4.501 -9.499 1.259 1.00 12.07 322 PHE A N 1
ATOM 4630 C CA . PHE A 1 303 ? -3.427 -9.664 2.226 1.00 11.70 322 PHE A CA 1
ATOM 4631 C C . PHE A 1 303 ? -2.909 -11.093 2.222 1.00 12.20 322 PHE A C 1
ATOM 4632 O O . PHE A 1 303 ? -1.702 -11.322 2.123 1.00 12.24 322 PHE A O 1
ATOM 4649 N N . LEU A 1 304 ? -3.813 -12.075 2.329 1.00 11.57 323 LEU A N 1
ATOM 4650 C CA . LEU A 1 304 ? -3.365 -13.474 2.390 1.00 11.87 323 LEU A CA 1
ATOM 4651 C C . LEU A 1 304 ? -2.738 -13.925 1.074 1.00 13.03 323 LEU A C 1
ATOM 4652 O O . LEU A 1 304 ? -1.870 -14.805 1.065 1.00 13.70 323 LEU A O 1
ATOM 4668 N N . ALA A 1 305 ? -3.161 -13.340 -0.050 1.00 13.06 324 ALA A N 1
ATOM 4669 C CA . ALA A 1 305 ? -2.565 -13.739 -1.321 1.00 14.01 324 ALA A CA 1
ATOM 4670 C C . ALA A 1 305 ? -1.058 -13.515 -1.304 1.00 13.32 324 ALA A C 1
ATOM 4671 O O . ALA A 1 305 ? -0.285 -14.382 -1.740 1.00 14.47 324 ALA A O 1
ATOM 4678 N N . GLY A 1 306 ? -0.620 -12.368 -0.786 1.00 12.98 325 GLY A N 1
ATOM 4679 C CA . GLY A 1 306 ? 0.777 -11.987 -0.850 1.00 12.97 325 GLY A CA 1
ATOM 4680 C C . GLY A 1 306 ? 1.550 -12.132 0.442 1.00 12.96 325 GLY A C 1
ATOM 4681 O O . GLY A 1 306 ? 2.758 -11.907 0.458 1.00 12.92 325 GLY A O 1
ATOM 4685 N N . ALA A 1 307 ? 0.867 -12.442 1.543 1.00 12.26 326 ALA A N 1
ATOM 4686 C CA . ALA A 1 307 ? 1.501 -12.376 2.858 1.00 12.64 326 ALA A CA 1
ATOM 4687 C C . ALA A 1 307 ? 2.647 -13.356 3.000 1.00 13.02 326 ALA A C 1
ATOM 4688 O O . ALA A 1 307 ? 2.607 -14.459 2.469 1.00 13.98 326 ALA A O 1
ATOM 4695 N N . GLN A 1 308 ? 3.680 -12.931 3.722 1.00 12.83 327 GLN A N 1
ATOM 4696 C CA . GLN A 1 308 ? 4.814 -13.764 4.061 1.00 12.83 327 GLN A CA 1
ATOM 4697 C C . GLN A 1 308 ? 5.038 -13.666 5.563 1.00 12.72 327 GLN A C 1
ATOM 4698 O O . GLN A 1 308 ? 4.306 -12.992 6.286 1.00 12.38 327 GLN A O 1
ATOM 4712 N N . GLU A 1 309 ? 6.060 -14.343 6.054 1.00 12.63 328 GLU A N 1
ATOM 4713 C CA . GLU A 1 309 ? 6.395 -14.200 7.456 1.00 13.19 328 GLU A CA 1
ATOM 4714 C C . GLU A 1 309 ? 6.588 -12.723 7.766 1.00 12.06 328 GLU A C 1
ATOM 4715 O O . GLU A 1 309 ? 7.050 -11.943 6.930 1.00 13.13 328 GLU A O 1
ATOM 4727 N N . ASN A 1 310 ? 6.163 -12.331 8.960 1.00 11.14 329 ASN A N 1
ATOM 4728 C CA . ASN A 1 310 ? 6.298 -10.960 9.454 1.00 10.83 329 ASN A CA 1
ATOM 4729 C C . ASN A 1 310 ? 5.402 -9.952 8.737 1.00 10.87 329 ASN A C 1
ATOM 4730 O O . ASN A 1 310 ? 5.672 -8.743 8.784 1.00 11.47 329 ASN A O 1
ATOM 4741 N N . CYS A 1 311 ? 4.323 -10.425 8.113 1.00 10.78 330 CYS A N 1
ATOM 4742 C CA . CYS A 1 311 ? 3.289 -9.568 7.547 1.00 10.56 330 CYS A CA 1
ATOM 4743 C C . CYS A 1 311 ? 2.065 -9.567 8.449 1.00 10.87 330 CYS A C 1
ATOM 4744 O O . CYS A 1 311 ? 1.642 -10.623 8.930 1.00 11.76 330 CYS A O 1
ATOM 4752 N N . TYR A 1 312 ? 1.503 -8.375 8.676 1.00 10.41 331 TYR A N 1
ATOM 4753 C CA . TYR A 1 312 ? 0.389 -8.207 9.603 1.00 10.10 331 TYR A CA 1
ATOM 4754 C C . TYR A 1 312 ? -0.737 -7.443 8.927 1.00 10.15 331 TYR A C 1
ATOM 4755 O O . TYR A 1 312 ? -0.498 -6.506 8.162 1.00 11.12 331 TYR A O 1
ATOM 4773 N N . PHE A 1 313 ? -1.963 -7.822 9.262 1.00 10.10 332 PHE A N 1
ATOM 4774 C CA . PHE A 1 313 ? -3.174 -7.188 8.762 1.00 10.32 332 PHE A CA 1
ATOM 4775 C C . PHE A 1 313 ? -3.807 -6.349 9.861 1.00 10.31 332 PHE A C 1
ATOM 4776 O O . PHE A 1 313 ? -3.884 -6.767 11.022 1.00 10.30 332 PHE A O 1
ATOM 4793 N N . ILE A 1 314 ? -4.255 -5.152 9.481 1.00 11.23 333 ILE A N 1
ATOM 4794 C CA . ILE A 1 314 ? -5.074 -4.294 10.337 1.00 11.22 333 ILE A CA 1
ATOM 4795 C C . ILE A 1 314 ? -6.364 -4.027 9.584 1.00 11.01 333 ILE A C 1
ATOM 4796 O O . ILE A 1 314 ? -6.337 -3.795 8.377 1.00 12.73 333 ILE A O 1
ATOM 4812 N N . TYR A 1 315 ? -7.499 -4.084 10.267 1.00 10.72 334 TYR A N 1
ATOM 4813 C CA . TYR A 1 315 ? -8.776 -3.928 9.579 1.00 11.05 334 TYR A CA 1
ATOM 4814 C C . TYR A 1 315 ? -9.783 -3.158 10.413 1.00 10.80 334 TYR A C 1
ATOM 4815 O O . TYR A 1 315 ? -10.224 -3.628 11.458 1.00 12.51 334 TYR A O 1
ATOM 4833 N N . ASN A 1 316 ? -10.169 -1.985 9.914 1.00 10.68 335 ASN A N 1
ATOM 4834 C CA . ASN A 1 316 ? -11.087 -1.082 10.602 1.00 10.55 335 ASN A CA 1
ATOM 4835 C C . ASN A 1 316 ? -11.347 0.125 9.699 1.00 11.46 335 ASN A C 1
ATOM 4836 O O . ASN A 1 316 ? -11.003 0.095 8.513 1.00 11.45 335 ASN A O 1
ATOM 4847 N N . TRP A 1 317 ? -11.989 1.172 10.226 1.00 10.64 336 TRP A N 1
ATOM 4848 C CA . TRP A 1 317 ? -12.274 2.364 9.439 1.00 11.12 336 TRP A CA 1
ATOM 4849 C C . TRP A 1 317 ? -11.610 3.628 9.987 1.00 11.29 336 TRP A C 1
ATOM 4850 O O . TRP A 1 317 ? -12.006 4.730 9.610 1.00 11.95 336 TRP A O 1
ATOM 4871 N N . GLY A 1 318 ? -10.594 3.522 10.838 1.00 10.73 337 GLY A N 1
ATOM 4872 C CA . GLY A 1 318 ? -9.916 4.726 11.279 1.00 10.49 337 GLY A CA 1
ATOM 4873 C C . GLY A 1 318 ? -8.931 4.453 12.395 1.00 11.44 337 GLY A C 1
ATOM 4874 O O . GLY A 1 318 ? -8.630 3.305 12.698 1.00 11.60 337 GLY A O 1
ATOM 4878 N N . TYR A 1 319 ? -8.429 5.542 12.989 1.00 11.79 338 TYR A N 1
ATOM 4879 C CA . TYR A 1 319 ? -7.332 5.484 13.939 1.00 11.42 338 TYR A CA 1
ATOM 4880 C C . TYR A 1 319 ? -7.722 5.837 15.360 1.00 11.90 338 TYR A C 1
ATOM 4881 O O . TYR A 1 319 ? -6.883 5.696 16.260 1.00 12.46 338 TYR A O 1
ATOM 4899 N N . ARG A 1 320 ? -8.962 6.244 15.599 1.00 11.73 339 ARG A N 1
ATOM 4900 C CA . ARG A 1 320 ? -9.496 6.325 16.954 1.00 12.75 339 ARG A CA 1
ATOM 4901 C C . ARG A 1 320 ? -10.014 4.939 17.330 1.00 12.53 339 ARG A C 1
ATOM 4902 O O . ARG A 1 320 ? -10.530 4.208 16.473 1.00 13.31 339 ARG A O 1
ATOM 4923 N N . MET A 1 321 ? -9.867 4.581 18.615 1.00 12.73 340 MET A N 1
ATOM 4924 C CA . MET A 1 321 ? -10.351 3.283 19.065 1.00 13.22 340 MET A CA 1
ATOM 4925 C C . MET A 1 321 ? -11.719 2.908 18.521 1.00 12.72 340 MET A C 1
ATOM 4926 O O . MET A 1 321 ? -11.945 1.766 18.098 1.00 12.79 340 MET A O 1
ATOM 4940 N N . GLU A 1 322 ? -12.665 3.852 18.611 1.00 12.87 341 GLU A N 1
ATOM 4941 C CA . GLU A 1 322 ? -14.044 3.578 18.260 1.00 13.67 341 GLU A CA 1
ATOM 4942 C C . GLU A 1 322 ? -14.255 3.375 16.765 1.00 13.32 341 GLU A C 1
ATOM 4943 O O . GLU A 1 322 ? -15.359 2.993 16.366 1.00 13.77 341 GLU A O 1
ATOM 4955 N N . ASN A 1 323 ? -13.236 3.615 15.931 1.00 12.05 342 ASN A N 1
ATOM 4956 C CA . ASN A 1 323 ? -13.396 3.491 14.490 1.00 11.90 342 ASN A CA 1
ATOM 4957 C C . ASN A 1 323 ? -13.238 2.040 14.043 1.00 11.54 342 ASN A C 1
ATOM 4958 O O . ASN A 1 323 ? -12.531 1.756 13.069 1.00 11.44 342 ASN A O 1
ATOM 4969 N N . GLY A 1 324 ? -13.894 1.116 14.732 1.00 11.54 343 GLY A N 1
ATOM 4970 C CA . GLY A 1 324 ? -13.870 -0.271 14.319 1.00 12.26 343 GLY A CA 1
ATOM 4971 C C . GLY A 1 324 ? -12.670 -1.044 14.798 1.00 12.67 343 GLY A C 1
ATOM 4972 O O . GLY A 1 324 ? -12.515 -2.216 14.443 1.00 12.73 343 GLY A O 1
ATOM 4976 N N . CYS A 1 325 ? -11.821 -0.446 15.621 1.00 11.56 344 CYS A N 1
ATOM 4977 C CA . CYS A 1 325 ? -10.506 -1.036 15.841 1.00 10.98 344 CYS A CA 1
ATOM 4978 C C . CYS A 1 325 ? -10.556 -2.275 16.701 1.00 11.24 344 CYS A C 1
ATOM 4979 O O . CYS A 1 325 ? -9.663 -3.116 16.593 1.00 12.31 344 CYS A O 1
ATOM 4987 N N . LEU A 1 326 ? -11.561 -2.392 17.569 1.00 12.24 345 LEU A N 1
ATOM 4988 C CA . LEU A 1 326 ? -11.708 -3.544 18.450 1.00 12.53 345 LEU A CA 1
ATOM 4989 C C . LEU A 1 326 ? -12.847 -4.459 18.007 1.00 13.46 345 LEU A C 1
ATOM 4990 O O . LEU A 1 326 ? -13.313 -5.296 18.790 1.00 14.58 345 LEU A O 1
ATOM 5006 N N . GLU A 1 327 ? -13.327 -4.294 16.777 1.00 12.84 346 GLU A N 1
ATOM 5007 C CA . GLU A 1 327 ? -14.219 -5.284 16.194 1.00 12.95 346 GLU A CA 1
ATOM 5008 C C . GLU A 1 327 ? -13.447 -6.566 15.923 1.00 13.76 346 GLU A C 1
ATOM 5009 O O . GLU A 1 327 ? -12.230 -6.558 15.793 1.00 16.99 346 GLU A O 1
ATOM 5021 N N . TRP A 1 328 ? -14.163 -7.683 15.853 1.00 13.51 347 TRP A N 1
ATOM 5022 C CA . TRP A 1 328 ? -13.541 -8.965 15.539 1.00 13.43 347 TRP A CA 1
ATOM 5023 C C . TRP A 1 328 ? -14.426 -9.694 14.534 1.00 14.55 347 TRP A C 1
ATOM 5024 O O . TRP A 1 328 ? -15.606 -9.366 14.359 1.00 15.70 347 TRP A O 1
ATOM 5045 N N . TYR A 1 329 ? -13.834 -10.676 13.851 1.00 13.73 348 TYR A N 1
ATOM 5046 C CA . TYR A 1 329 ? -14.466 -11.379 12.753 1.00 14.57 348 TYR A CA 1
ATOM 5047 C C . TYR A 1 329 ? -14.061 -12.837 12.839 1.00 14.87 348 TYR A C 1
ATOM 5048 O O . TYR A 1 329 ? -12.915 -13.141 13.193 1.00 15.20 348 TYR A O 1
ATOM 5066 N N . PRO A 1 330 ? -14.970 -13.760 12.526 1.00 15.15 349 PRO A N 1
ATOM 5067 C CA . PRO A 1 330 ? -14.632 -15.187 12.687 1.00 15.61 349 PRO A CA 1
ATOM 5068 C C . PRO A 1 330 ? -13.473 -15.612 11.810 1.00 14.71 349 PRO A C 1
ATOM 5069 O O . PRO A 1 330 ? -12.767 -16.571 12.143 1.00 15.39 349 PRO A O 1
ATOM 5080 N N . GLU A 1 331 ? -13.249 -14.905 10.697 1.00 14.82 350 GLU A N 1
ATOM 5081 C CA . GLU A 1 331 ? -12.116 -15.211 9.830 1.00 14.05 350 GLU A CA 1
ATOM 5082 C C . GLU A 1 331 ? -10.793 -15.126 10.577 1.00 13.84 350 GLU A C 1
ATOM 5083 O O . GLU A 1 331 ? -9.832 -15.812 10.207 1.00 15.62 350 GLU A O 1
ATOM 5095 N N . PHE A 1 332 ? -10.723 -14.318 11.635 1.00 13.46 351 PHE A N 1
ATOM 5096 C CA . PHE A 1 332 ? -9.487 -14.163 12.392 1.00 13.33 351 PHE A CA 1
ATOM 5097 C C . PHE A 1 332 ? -9.281 -15.271 13.424 1.00 12.48 351 PHE A C 1
ATOM 5098 O O . PHE A 1 332 ? -8.248 -15.281 14.105 1.00 12.87 351 PHE A O 1
ATOM 5115 N N . ASP A 1 333 ? -10.253 -16.182 13.572 1.00 13.45 352 ASP A N 1
ATOM 5116 C CA . ASP A 1 333 ? -10.159 -17.288 14.508 1.00 13.65 352 ASP A CA 1
ATOM 5117 C C . ASP A 1 333 ? -9.949 -18.626 13.828 1.00 13.96 352 ASP A C 1
ATOM 5118 O O . ASP A 1 333 ? -9.604 -19.601 14.504 1.00 15.83 352 ASP A O 1
ATOM 5127 N N . LYS A 1 334 ? -10.186 -18.704 12.535 1.00 13.99 353 LYS A N 1
ATOM 5128 C CA . LYS A 1 334 ? -10.139 -19.986 11.843 1.00 15.56 353 LYS A CA 1
ATOM 5129 C C . LYS A 1 334 ? -8.691 -20.435 11.647 1.00 14.92 353 LYS A C 1
ATOM 5130 O O . LYS A 1 334 ? -7.805 -19.606 11.418 1.00 14.87 353 LYS A O 1
ATOM 5149 N N . PRO A 1 335 ? -8.419 -21.738 11.719 1.00 14.91 354 PRO A N 1
ATOM 5150 C CA . PRO A 1 335 ? -7.077 -22.218 11.375 1.00 14.54 354 PRO A CA 1
ATOM 5151 C C . PRO A 1 335 ? -6.664 -21.721 9.999 1.00 14.62 354 PRO A C 1
ATOM 5152 O O . PRO A 1 335 ? -7.404 -21.830 9.021 1.00 15.40 354 PRO A O 1
ATOM 5163 N N . LEU A 1 336 ? -5.460 -21.170 9.930 1.00 14.39 355 LEU A N 1
ATOM 5164 C CA . LEU A 1 336 ? -4.851 -20.743 8.676 1.00 14.19 355 LEU A CA 1
ATOM 5165 C C . LEU A 1 336 ? -3.672 -21.645 8.337 1.00 14.50 355 LEU A C 1
ATOM 5166 O O . LEU A 1 336 ? -3.714 -22.410 7.357 1.00 15.58 355 LEU A O 1
ATOM 5182 N N . GLY A 1 337 ? -2.652 -21.646 9.186 1.00 14.33 356 GLY A N 1
ATOM 5183 C CA . GLY A 1 337 ? -1.491 -22.485 8.984 1.00 15.04 356 GLY A CA 1
ATOM 5184 C C . GLY A 1 337 ? -0.505 -21.889 7.997 1.00 15.38 356 GLY A C 1
ATOM 5185 O O . GLY A 1 337 ? -0.757 -20.879 7.329 1.00 15.44 356 GLY A O 1
ATOM 5189 N N . LYS A 1 338 ? 0.650 -22.551 7.900 1.00 16.52 357 LYS A N 1
ATOM 5190 C CA . LYS A 1 338 ? 1.716 -22.028 7.062 1.00 18.90 357 LYS A CA 1
ATOM 5191 C C . LYS A 1 338 ? 1.309 -22.061 5.591 1.00 17.76 357 LYS A C 1
ATOM 5192 O O . LYS A 1 338 ? 0.541 -22.932 5.164 1.00 17.93 357 LYS A O 1
ATOM 5211 N N . PRO A 1 339 ? 1.812 -21.120 4.795 1.00 16.69 358 PRO A N 1
ATOM 5212 C CA . PRO A 1 339 ? 1.668 -21.246 3.344 1.00 17.27 358 PRO A CA 1
ATOM 5213 C C . PRO A 1 339 ? 2.262 -22.562 2.874 1.00 18.54 358 PRO A C 1
ATOM 5214 O O . PRO A 1 339 ? 3.322 -22.989 3.338 1.00 19.44 358 PRO A O 1
ATOM 5225 N N . VAL A 1 340 ? 1.592 -23.196 1.919 1.00 19.91 359 VAL A N 1
ATOM 5226 C CA . VAL A 1 340 ? 2.117 -24.406 1.305 1.00 21.22 359 VAL A CA 1
ATOM 5227 C C . VAL A 1 340 ? 2.510 -24.207 -0.144 1.00 22.35 359 VAL A C 1
ATOM 5228 O O . VAL A 1 340 ? 2.905 -25.173 -0.813 1.00 25.26 359 VAL A O 1
ATOM 5241 N N . GLY A 1 341 ? 2.408 -22.988 -0.653 1.00 21.54 360 GLY A N 1
ATOM 5242 C CA . GLY A 1 341 ? 2.933 -22.630 -1.955 1.00 20.64 360 GLY A CA 1
ATOM 5243 C C . GLY A 1 341 ? 3.072 -21.126 -2.024 1.00 19.71 360 GLY A C 1
ATOM 5244 O O . GLY A 1 341 ? 2.596 -20.392 -1.156 1.00 20.09 360 GLY A O 1
ATOM 5248 N N . GLU A 1 342 ? 3.760 -20.678 -3.067 1.00 19.70 361 GLU A N 1
ATOM 5249 C CA . GLU A 1 342 ? 3.931 -19.263 -3.314 1.00 19.69 361 GLU A CA 1
ATOM 5250 C C . GLU A 1 342 ? 2.675 -18.684 -3.956 1.00 18.29 361 GLU A C 1
ATOM 5251 O O . GLU A 1 342 ? 1.851 -19.398 -4.532 1.00 18.65 361 GLU A O 1
ATOM 5263 N N . MET A 1 343 ? 2.541 -17.363 -3.867 1.00 17.62 362 MET A N 1
ATOM 5264 C CA . MET A 1 343 ? 1.463 -16.682 -4.576 1.00 17.64 362 MET A CA 1
ATOM 5265 C C . MET A 1 343 ? 1.596 -16.931 -6.067 1.00 18.47 362 MET A C 1
ATOM 5266 O O . MET A 1 343 ? 2.691 -16.857 -6.634 1.00 19.49 362 MET A O 1
ATOM 5280 N N . VAL A 1 344 ? 0.476 -17.261 -6.694 1.00 18.46 363 VAL A N 1
ATOM 5281 C CA . VAL A 1 344 ? 0.399 -17.460 -8.135 1.00 19.81 363 VAL A CA 1
ATOM 5282 C C . VAL A 1 344 ? -0.396 -16.303 -8.722 1.00 20.22 363 VAL A C 1
ATOM 5283 O O . VAL A 1 344 ? -1.453 -15.932 -8.193 1.00 19.46 363 VAL A O 1
ATOM 5296 N N . ARG A 1 345 ? 0.110 -15.727 -9.804 1.00 21.10 364 ARG A N 1
ATOM 5297 C CA . ARG A 1 345 ? -0.565 -14.628 -10.471 1.00 22.05 364 ARG A CA 1
ATOM 5298 C C . ARG A 1 345 ? -0.895 -14.995 -11.909 1.00 22.83 364 ARG A C 1
ATOM 5299 O O . ARG A 1 345 ? -0.067 -15.568 -12.628 1.00 24.36 364 ARG A O 1
ATOM 5320 N N . ASP A 1 346 ? -2.114 -14.650 -12.321 1.00 22.67 365 ASP A N 1
ATOM 5321 C CA . ASP A 1 346 ? -2.577 -14.792 -13.706 1.00 24.99 365 ASP A CA 1
ATOM 5322 C C . ASP A 1 346 ? -3.263 -13.462 -14.011 1.00 24.69 365 ASP A C 1
ATOM 5323 O O . ASP A 1 346 ? -4.445 -13.274 -13.718 1.00 24.58 365 ASP A O 1
ATOM 5332 N N . GLY A 1 347 ? -2.510 -12.516 -14.556 1.00 23.70 366 GLY A N 1
ATOM 5333 C CA . GLY A 1 347 ? -3.056 -11.199 -14.795 1.00 24.06 366 GLY A CA 1
ATOM 5334 C C . GLY A 1 347 ? -3.416 -10.478 -13.518 1.00 24.05 366 GLY A C 1
ATOM 5335 O O . GLY A 1 347 ? -2.542 -10.215 -12.694 1.00 25.02 366 GLY A O 1
ATOM 5339 N N . TRP A 1 348 ? -4.690 -10.135 -13.352 1.00 22.64 367 TRP A N 1
ATOM 5340 C CA . TRP A 1 348 ? -5.171 -9.506 -12.132 1.00 21.28 367 TRP A CA 1
ATOM 5341 C C . TRP A 1 348 ? -5.648 -10.505 -11.091 1.00 20.29 367 TRP A C 1
ATOM 5342 O O . TRP A 1 348 ? -6.103 -10.092 -10.019 1.00 19.10 367 TRP A O 1
ATOM 5363 N N . LYS A 1 349 ? -5.551 -11.795 -11.377 1.00 20.90 368 LYS A N 1
ATOM 5364 C CA . LYS A 1 349 ? -5.995 -12.842 -10.471 1.00 21.55 368 LYS A CA 1
ATOM 5365 C C . LYS A 1 349 ? -4.800 -13.355 -9.675 1.00 19.57 368 LYS A C 1
ATOM 5366 O O . LYS A 1 349 ? -3.733 -13.626 -10.233 1.00 20.64 368 LYS A O 1
ATOM 5385 N N . LEU A 1 350 ? -4.996 -13.521 -8.379 1.00 17.82 369 LEU A N 1
ATOM 5386 C CA . LEU A 1 350 ? -3.968 -14.020 -7.480 1.00 16.85 369 LEU A CA 1
ATOM 5387 C C . LEU A 1 350 ? -4.534 -15.194 -6.707 1.00 17.94 369 LEU A C 1
ATOM 5388 O O . LEU A 1 350 ? -5.724 -15.225 -6.384 1.00 18.27 369 LEU A O 1
ATOM 5404 N N . SER A 1 351 ? -3.675 -16.154 -6.385 1.00 17.44 370 SER A N 1
ATOM 5405 C CA . SER A 1 351 ? -4.095 -17.258 -5.535 1.00 18.48 370 SER A CA 1
ATOM 5406 C C . SER A 1 351 ? -2.972 -17.656 -4.592 1.00 17.17 370 SER A C 1
ATOM 5407 O O . SER A 1 351 ? -1.787 -17.418 -4.850 1.00 16.95 370 SER A O 1
ATOM 5415 N N . ARG A 1 352 ? -3.370 -18.258 -3.473 1.00 15.92 371 ARG A N 1
ATOM 5416 C CA . ARG A 1 352 ? -2.415 -18.728 -2.479 1.00 15.61 371 ARG A CA 1
ATOM 5417 C C . ARG A 1 352 ? -3.006 -19.908 -1.723 1.00 15.98 371 ARG A C 1
ATOM 5418 O O . ARG A 1 352 ? -4.188 -19.901 -1.369 1.00 16.86 371 ARG A O 1
ATOM 5439 N N . GLU A 1 353 ? -2.177 -20.917 -1.489 1.00 16.56 372 GLU A N 1
ATOM 5440 C CA . GLU A 1 353 ? -2.562 -22.094 -0.728 1.00 16.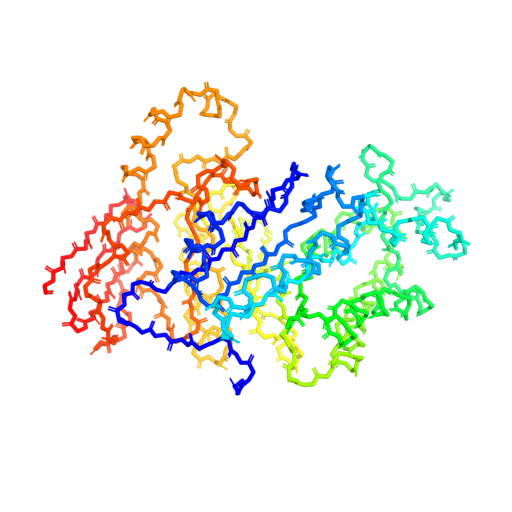68 372 GLU A CA 1
ATOM 5441 C C . GLU A 1 353 ? -1.891 -22.070 0.637 1.00 16.86 372 GLU A C 1
ATOM 5442 O O . GLU A 1 353 ? -0.670 -21.905 0.731 1.00 17.03 372 GLU A O 1
ATOM 5454 N N . TYR A 1 354 ? -2.693 -22.226 1.682 1.00 16.19 373 TYR A N 1
ATOM 5455 C CA . TYR A 1 354 ? -2.246 -22.370 3.060 1.00 16.35 373 TYR A CA 1
ATOM 5456 C C . TYR A 1 354 ? -2.597 -23.779 3.537 1.00 16.56 373 TYR A C 1
ATOM 5457 O O . TYR A 1 354 ? -3.427 -24.484 2.952 1.00 17.84 373 TYR A O 1
ATOM 5475 N N . LYS A 1 355 ? -1.993 -24.183 4.649 1.00 16.60 374 LYS A N 1
ATOM 5476 C CA . LYS A 1 355 ? -2.264 -25.519 5.165 1.00 17.63 374 LYS A CA 1
ATOM 5477 C C . LYS A 1 355 ? -3.755 -25.741 5.366 1.00 17.13 374 LYS A C 1
ATOM 5478 O O . LYS A 1 355 ? -4.270 -26.833 5.097 1.00 18.18 374 LYS A O 1
ATOM 5497 N N . HIS A 1 356 ? -4.472 -24.711 5.827 1.00 16.58 375 HIS A N 1
ATOM 5498 C CA . HIS A 1 356 ? -5.886 -24.859 6.141 1.00 17.39 375 HIS A CA 1
ATOM 54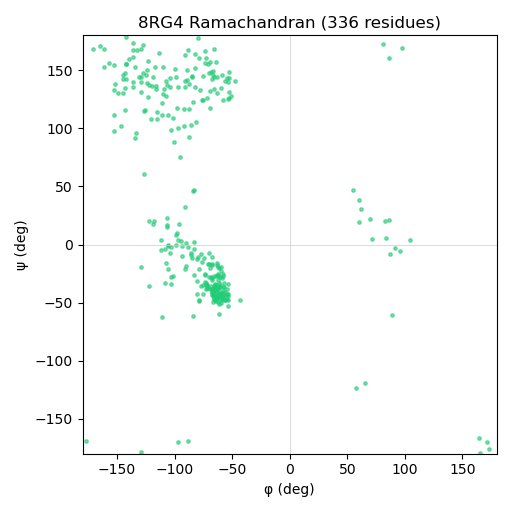99 C C . HIS A 1 356 ? -6.786 -23.906 5.362 1.00 17.31 375 HIS A C 1
ATOM 5500 O O . HIS A 1 356 ? -7.920 -23.667 5.776 1.00 18.50 375 HIS A O 1
ATOM 5514 N N . ALA A 1 357 ? -6.324 -23.365 4.242 1.00 16.39 376 ALA A N 1
ATOM 5515 C CA . ALA A 1 357 ? -7.166 -22.439 3.492 1.00 16.47 376 ALA A CA 1
ATOM 5516 C C . ALA A 1 357 ? -6.668 -22.294 2.065 1.00 17.56 376 ALA A C 1
ATOM 5517 O O . ALA A 1 357 ? -5.479 -22.426 1.797 1.00 17.98 376 ALA A O 1
ATOM 5524 N N . SER A 1 358 ? -7.593 -21.975 1.163 1.00 17.99 377 SER A N 1
ATOM 5525 C CA . SER A 1 358 ? -7.282 -21.652 -0.224 1.00 18.06 377 SER A CA 1
ATOM 5526 C C . SER A 1 358 ? -7.837 -20.272 -0.518 1.00 17.69 377 SER A C 1
ATOM 5527 O O . SER A 1 358 ? -9.020 -20.015 -0.264 1.00 18.80 377 SER A O 1
ATOM 5535 N N . VAL A 1 359 ? -6.983 -19.386 -1.031 1.00 16.48 378 VAL A N 1
ATOM 5536 C CA . VAL A 1 359 ? -7.314 -17.984 -1.234 1.00 17.05 378 VAL A CA 1
ATOM 5537 C C . VAL A 1 359 ? -7.285 -17.668 -2.717 1.00 17.35 378 VAL A C 1
ATOM 5538 O O . VAL A 1 359 ? -6.335 -18.041 -3.416 1.00 17.10 378 VAL A O 1
ATOM 5551 N N . ARG A 1 360 ? -8.313 -16.964 -3.184 1.00 18.72 379 ARG A N 1
ATOM 5552 C CA . ARG A 1 360 ? -8.392 -16.477 -4.552 1.00 20.32 379 ARG A CA 1
ATOM 5553 C C . ARG A 1 360 ? -8.895 -15.040 -4.536 1.00 18.92 379 ARG A C 1
ATOM 5554 O O . ARG A 1 360 ? -9.851 -14.713 -3.825 1.00 18.29 379 ARG A O 1
ATOM 5575 N N . VAL A 1 361 ? -8.272 -14.174 -5.321 1.00 17.83 380 VAL A N 1
ATOM 5576 C CA . VAL A 1 361 ? -8.773 -12.809 -5.438 1.00 18.24 380 VAL A CA 1
ATOM 5577 C C . VAL A 1 361 ? -8.551 -12.315 -6.857 1.00 18.80 380 VAL A C 1
ATOM 5578 O O . VAL A 1 361 ? -7.583 -12.684 -7.523 1.00 20.01 380 VAL A O 1
ATOM 5591 N N . ASP A 1 362 ? -9.483 -11.499 -7.326 1.00 18.12 381 ASP A N 1
ATOM 5592 C CA . ASP A 1 362 ? -9.426 -10.883 -8.649 1.00 18.84 381 ASP A CA 1
ATOM 5593 C C . ASP A 1 362 ? -9.437 -9.368 -8.450 1.00 17.96 381 ASP A C 1
ATOM 5594 O O . ASP A 1 362 ? -10.448 -8.797 -8.033 1.00 17.77 381 ASP A O 1
ATOM 5603 N N . LEU A 1 363 ? -8.291 -8.728 -8.689 1.00 17.82 382 LEU A N 1
ATOM 5604 C CA . LEU A 1 363 ? -8.169 -7.295 -8.445 1.00 18.17 382 LEU A CA 1
ATOM 5605 C C . LEU A 1 363 ? -8.988 -6.484 -9.436 1.00 19.47 382 LEU A C 1
ATOM 5606 O O . LEU A 1 363 ? -9.325 -5.333 -9.146 1.00 19.51 382 LEU A O 1
ATOM 5622 N N . GLU A 1 364 ? -9.345 -7.063 -10.585 1.00 19.87 383 GLU A N 1
ATOM 5623 C CA . GLU A 1 364 ? -10.084 -6.310 -11.595 1.00 22.16 383 GLU A CA 1
ATOM 5624 C C . GLU A 1 364 ? -11.569 -6.251 -11.267 1.00 21.74 383 GLU A C 1
ATOM 5625 O O . GLU A 1 364 ? -12.196 -5.191 -11.406 1.00 21.33 383 GLU A O 1
ATOM 5637 N N . SER A 1 365 ? -12.146 -7.373 -10.823 1.00 22.28 384 SER A N 1
ATOM 5638 C CA . SER A 1 365 ? -13.559 -7.424 -10.465 1.00 21.76 384 SER A CA 1
ATOM 5639 C C . SER A 1 365 ? -13.799 -7.172 -8.982 1.00 21.68 384 SER A C 1
ATOM 5640 O O . SER A 1 365 ? -14.948 -6.986 -8.574 1.00 21.39 384 SER A O 1
ATOM 5648 N N . LYS A 1 366 ? -12.742 -7.147 -8.179 1.00 21.86 385 LYS A N 1
ATOM 5649 C CA . LYS A 1 366 ? -12.841 -6.990 -6.727 1.00 24.37 385 LYS A CA 1
ATOM 5650 C C . LYS A 1 366 ? -13.604 -8.140 -6.089 1.00 24.10 385 LYS A C 1
ATOM 5651 O O . LYS A 1 366 ? -14.279 -7.965 -5.070 1.00 25.20 385 LYS A O 1
ATOM 5670 N N . GLU A 1 367 ? -13.511 -9.316 -6.691 1.00 24.89 386 GLU A N 1
ATOM 5671 C CA . GLU A 1 367 ? -14.100 -10.528 -6.155 1.00 26.33 386 GLU A CA 1
ATOM 5672 C C . GLU A 1 367 ? -13.032 -11.344 -5.438 1.00 23.63 386 GLU A C 1
ATOM 5673 O O . GLU A 1 367 ? -11.844 -11.293 -5.768 1.00 23.37 386 GLU A O 1
ATOM 5685 N N . ALA A 1 368 ? -13.464 -12.100 -4.440 1.00 21.32 387 ALA A N 1
ATOM 5686 C CA . ALA A 1 368 ? -12.517 -12.870 -3.661 1.00 20.02 387 ALA A CA 1
ATOM 5687 C C . ALA A 1 368 ? -13.223 -14.081 -3.092 1.00 20.44 387 ALA A C 1
ATOM 5688 O O . ALA A 1 368 ? -14.442 -14.085 -2.913 1.00 20.82 387 ALA A O 1
ATOM 5695 N N . GLU A 1 369 ? -12.443 -15.118 -2.827 1.00 21.03 388 GLU A N 1
ATOM 5696 C CA . GLU A 1 369 ? -12.952 -16.329 -2.209 1.00 22.33 388 GLU A CA 1
ATOM 5697 C C . GLU A 1 369 ? -11.882 -16.835 -1.262 1.00 19.70 388 GLU A C 1
ATOM 5698 O O . GLU A 1 369 ? -10.697 -16.840 -1.603 1.00 19.37 388 GLU A O 1
ATOM 5710 N N . ILE A 1 370 ? -12.294 -17.206 -0.060 1.00 18.95 389 ILE A N 1
ATOM 5711 C CA . ILE A 1 370 ? -11.435 -17.890 0.896 1.00 19.09 389 ILE A CA 1
ATOM 5712 C C . ILE A 1 370 ? -12.152 -19.163 1.309 1.00 20.21 389 ILE A C 1
ATOM 5713 O O . ILE A 1 370 ? -13.244 -19.108 1.885 1.00 21.82 389 ILE A O 1
ATOM 5729 N N . ARG A 1 371 ? -11.567 -20.300 0.980 1.00 21.12 390 ARG A N 1
ATOM 5730 C CA . ARG A 1 371 ? -12.127 -21.593 1.336 1.00 22.48 390 ARG A CA 1
ATOM 5731 C C . ARG A 1 371 ? -11.348 -22.092 2.545 1.00 21.14 390 ARG A C 1
ATOM 5732 O O . ARG A 1 371 ? -10.171 -22.454 2.428 1.00 22.82 390 ARG A O 1
ATOM 5753 N N . TRP A 1 372 ? -11.998 -22.102 3.701 1.00 19.98 391 TRP A N 1
ATOM 5754 C CA . TRP A 1 372 ? -11.377 -22.565 4.930 1.00 20.53 391 TRP A CA 1
ATOM 5755 C C . TRP A 1 372 ? -11.586 -24.062 5.090 1.00 21.78 391 TRP A C 1
ATOM 5756 O O . TRP A 1 372 ? -12.664 -24.585 4.803 1.00 22.44 391 TRP A O 1
ATOM 5777 N N . ARG A 1 373 ? -10.565 -24.743 5.587 1.00 23.41 392 ARG A N 1
ATOM 5778 C CA . ARG A 1 373 ? -10.623 -26.189 5.724 1.00 26.19 392 ARG A CA 1
ATOM 5779 C C . ARG A 1 373 ? -9.849 -26.649 6.943 1.00 26.66 392 ARG A C 1
ATOM 5780 O O . ARG A 1 373 ? -9.529 -25.851 7.833 1.00 26.19 392 ARG A O 1
#

Solvent-accessible surface area: 15619 Å² total; per-residue (Å²): 143,104,19,32,3,96,34,54,33,107,49,5,9,15,4,10,5,0,6,16,65,75,6,48,6,59,144,114,36,3,74,40,0,3,112,99,10,36,2,0,9,0,12,58,8,0,0,27,188,81,66,56,40,0,37,44,0,1,41,26,0,0,152,54,0,47,125,78,22,108,115,1,44,0,0,1,2,9,6,0,0,4,5,55,73,66,9,47,2,43,151,72,0,39,142,54,68,119,15,57,2,107,22,97,117,36,121,47,7,118,83,203,60,127,27,20,23,2,11,0,34,38,63,111,0,22,78,23,0,0,65,14,0,13,129,14,0,79,119,18,33,1,16,0,0,2,0,25,4,13,26,66,0,26,40,106,62,6,67,182,78,14,26,90,155,66,5,92,40,0,43,100,1,10,54,33,0,0,62,55,0,29,153,70,6,27,117,96,39,0,0,2,4,8,3,1,28,5,21,106,144,89,56,30,34,23,78,30,49,144,62,1,9,0,0,4,1,25,30,2,15,44,53,121,0,48,46,58,75,2,2,16,98,1,0,61,26,0,30,124,1,8,115,73,35,32,0,0,6,0,0,0,4,0,38,10,4,79,114,58,104,148,18,50,188,74,100,82,73,62,23,106,137,35,0,142,119,28,4,97,39,12,0,0,0,0,0,0,0,0,19,104,20,0,7,0,4,13,3,3,0,40,151,22,104,11,3,7,40,40,62,18,82,45,9,88,72,79,0,11,142,38,96,33,103,23,93,122,94,40,69,102,4,23,6,53,1,126,58,0,10,0,89,5,31,0,108,53,94,116,20,66,20,137,63,144

Nearest PDB structures (foldseek):
  8rg5-assembly1_A  TM=9.986E-01  e=1.182E-77  Stieleria marina
  8rg5-assembly1_B  TM=9.991E-01  e=1.176E-75  Stieleria marina
  9jom-assembly1_A  TM=9.899E-01  e=1.338E-55  Wenyingzhuangia fucanilytica
  8ya6-assembly1_A  TM=8.426E-01  e=5.092E-34  Wenyingzhuangia fucanilytica
  9jog-assembly1_B  TM=8.909E-01  e=1.047E-31  Wenyingzhuangia fucanilytica

Organism: NCBI:txid1930275